Protein AF-A0A966KYY0-F1 (afdb_monomer_lite)

Secondary structure (DSSP, 8-state):
-------EEEETTSTT---EEEETTEEEETTT--EEEEEE---EEETTEEE-EEEEEETTSPP-TTS-TTEEEEE--S-SEEEEEE-TTS-EEEEETTS-EEEEEE-GGGEEEEB-TTT--B--SS-SPEEEE-TTS-EEEE-SS-EEEEEEETTTTEEEEEEEE-SSS---EEEEETTEEEEEE-TTT--EEEEEEBTSSPPPP-TT-BPPPBTSEEEEE-TTS-EEEEEEEEETTEEEEEEEEEE-STT-SS-EEEEEEE-TTS-EEEEE-HHHHHHHHTTSS-TT-GGGSEEEEE-TTSSEEEEEPPPSSTTPPPPEEEEEEETTEEEEEESSS---

Structure (mmCIF, N/CA/C/O backbone):
data_AF-A0A966KYY0-F1
#
_entry.id   AF-A0A966KYY0-F1
#
loop_
_atom_site.group_PDB
_atom_site.id
_atom_site.type_symbol
_atom_site.label_atom_id
_atom_site.label_alt_id
_atom_site.label_comp_id
_atom_site.label_asym_id
_atom_site.label_entity_id
_atom_site.label_seq_id
_atom_site.pdbx_PDB_ins_code
_atom_site.Cartn_x
_atom_site.Cartn_y
_atom_site.Cartn_z
_atom_site.occupancy
_atom_site.B_iso_or_equiv
_atom_site.auth_seq_id
_atom_site.auth_comp_id
_atom_site.auth_asym_id
_atom_site.auth_atom_id
_atom_site.pdbx_PDB_model_num
ATOM 1 N N . GLN A 1 1 ? -9.514 21.340 35.900 1.00 40.66 1 GLN A N 1
ATOM 2 C CA . GLN A 1 1 ? -8.944 22.259 34.894 1.00 40.66 1 GLN A CA 1
ATOM 3 C C . GLN A 1 1 ? -9.961 22.305 33.766 1.00 40.66 1 GLN A C 1
ATOM 5 O O . GLN A 1 1 ? -10.272 21.248 33.236 1.00 40.66 1 GLN A O 1
ATOM 10 N N . ALA A 1 2 ? -10.621 23.443 33.544 1.00 34.84 2 ALA A N 1
ATOM 11 C CA . ALA A 1 2 ? -11.715 23.528 32.574 1.00 34.84 2 ALA A CA 1
ATOM 12 C C . ALA A 1 2 ? -11.141 23.484 31.150 1.00 34.84 2 ALA A C 1
ATOM 14 O O . ALA A 1 2 ? -10.251 24.270 30.830 1.00 34.84 2 ALA A O 1
ATOM 15 N N . SER A 1 3 ? -11.609 22.532 30.343 1.00 34.28 3 SER A N 1
ATOM 16 C CA . SER A 1 3 ? -11.206 22.358 28.949 1.00 34.28 3 SER A CA 1
ATOM 17 C C . SER A 1 3 ? -11.792 23.467 28.077 1.00 34.28 3 SER A C 1
ATOM 19 O O . SER A 1 3 ? -12.989 23.743 28.138 1.00 34.28 3 SER A O 1
ATOM 21 N N . VAL A 1 4 ? -10.945 24.065 27.249 1.00 47.47 4 VAL A N 1
ATOM 22 C CA . VAL A 1 4 ? -11.272 25.048 26.209 1.00 47.47 4 VAL A CA 1
ATOM 23 C C . VAL A 1 4 ? -10.726 24.456 24.914 1.00 47.47 4 VAL A C 1
ATOM 25 O O . VAL A 1 4 ? -9.654 23.854 24.964 1.00 47.47 4 VAL A O 1
ATOM 28 N N . GLY A 1 5 ? -11.384 24.599 23.768 1.00 44.16 5 GLY A N 1
ATOM 29 C CA . GLY A 1 5 ? -10.754 24.155 22.522 1.00 44.16 5 GLY A CA 1
ATOM 30 C C . GLY A 1 5 ? -11.114 24.959 21.286 1.00 44.16 5 GLY A C 1
ATOM 31 O O . GLY A 1 5 ? -11.654 26.052 21.452 1.00 44.16 5 GLY A O 1
ATOM 32 N N . GLY A 1 6 ? -10.712 24.475 20.098 1.00 54.69 6 GLY A N 1
ATOM 33 C CA . GLY A 1 6 ? -10.938 25.155 18.821 1.00 54.69 6 GLY A CA 1
ATOM 34 C C . GLY A 1 6 ? -11.473 24.304 17.654 1.00 54.69 6 GLY A C 1
ATOM 35 O O . GLY A 1 6 ? -11.206 23.114 17.508 1.00 54.69 6 GLY A O 1
ATOM 36 N N . SER A 1 7 ? -12.156 24.996 16.744 1.00 57.09 7 SER A N 1
ATOM 37 C CA . SER A 1 7 ? -12.492 24.551 15.392 1.00 57.09 7 SER A CA 1
ATOM 38 C C . SER A 1 7 ? -11.666 25.314 14.353 1.00 57.09 7 SER A C 1
ATOM 40 O O . SER A 1 7 ? -11.164 26.414 14.611 1.00 57.09 7 SER A O 1
ATOM 42 N N . PHE A 1 8 ? -11.506 24.739 13.161 1.00 65.62 8 PHE A N 1
ATOM 43 C CA . PHE A 1 8 ? -10.924 25.452 12.025 1.00 65.62 8 PHE A CA 1
ATOM 44 C C . PHE A 1 8 ? -11.632 25.088 10.717 1.00 65.62 8 PHE A C 1
ATOM 46 O O . PHE A 1 8 ? -12.221 24.016 10.571 1.00 65.62 8 PHE A O 1
ATOM 53 N N . SER A 1 9 ? -11.603 26.024 9.768 1.00 59.03 9 SER A N 1
ATOM 54 C CA . SER A 1 9 ? -12.198 25.872 8.438 1.00 59.03 9 SER A CA 1
ATOM 55 C C . SER A 1 9 ? -11.104 25.831 7.381 1.00 59.03 9 SER A C 1
ATOM 57 O O . SER A 1 9 ? -10.162 26.623 7.440 1.00 59.03 9 SER A O 1
ATOM 59 N N . VAL A 1 10 ? -11.249 24.936 6.405 1.00 56.41 10 VAL A N 1
ATOM 60 C CA . VAL A 1 10 ? -10.328 24.823 5.268 1.00 56.41 10 VAL A CA 1
ATOM 61 C C . VAL A 1 10 ? -11.063 25.121 3.970 1.00 56.41 10 VAL A C 1
ATOM 63 O O . VAL A 1 10 ? -12.065 24.477 3.660 1.00 56.41 10 VAL A O 1
ATOM 66 N N . ASP A 1 11 ? -10.539 26.091 3.217 1.00 55.84 11 ASP A N 1
ATOM 67 C CA . ASP A 1 11 ? -11.001 26.443 1.873 1.00 55.84 11 ASP A CA 1
ATOM 68 C C . ASP A 1 11 ? -10.445 25.465 0.834 1.00 55.84 11 ASP A C 1
ATOM 70 O O . ASP A 1 11 ? -9.232 25.328 0.658 1.00 55.84 11 ASP A O 1
ATOM 74 N N . LEU A 1 12 ? -11.352 24.775 0.142 1.00 56.09 12 LEU A N 1
ATOM 75 C CA . LEU A 1 12 ? -11.036 23.750 -0.849 1.00 56.09 12 LEU A CA 1
ATOM 76 C C . LEU A 1 12 ? -10.774 24.326 -2.249 1.00 56.09 12 LEU A C 1
ATOM 78 O O . LEU A 1 12 ? -10.515 23.562 -3.180 1.00 56.09 12 LEU A O 1
ATOM 82 N N . GLN A 1 13 ? -10.844 25.650 -2.426 1.00 48.22 13 GLN A N 1
ATOM 83 C CA . GLN A 1 13 ? -10.617 26.304 -3.717 1.00 48.22 13 GLN A CA 1
ATOM 84 C C . GLN A 1 13 ? -9.139 26.481 -4.080 1.00 48.22 13 GLN A C 1
ATOM 86 O O . GLN A 1 13 ? -8.863 26.868 -5.214 1.00 48.22 13 GLN A O 1
ATOM 91 N N . MET A 1 14 ? -8.185 26.195 -3.182 1.00 44.72 14 MET A N 1
ATOM 92 C CA . MET A 1 14 ? -6.755 26.271 -3.509 1.00 44.72 14 MET A CA 1
ATOM 93 C C . MET A 1 14 ? -6.349 25.119 -4.444 1.00 44.72 14 MET A C 1
ATOM 95 O O . MET A 1 14 ? -6.241 23.972 -3.999 1.00 44.72 14 MET A O 1
ATOM 99 N N . PRO A 1 15 ? -6.083 25.384 -5.737 1.00 41.56 15 PRO A N 1
ATOM 100 C CA . PRO A 1 15 ? -5.705 24.335 -6.669 1.00 41.56 15 PRO A CA 1
ATOM 101 C C . PRO A 1 15 ? -4.309 23.826 -6.301 1.00 41.56 15 PRO A C 1
ATOM 103 O O . PRO A 1 15 ? -3.357 24.601 -6.240 1.00 41.56 15 PRO A O 1
ATOM 106 N N . GLY A 1 16 ? -4.178 22.519 -6.071 1.00 44.06 16 GLY A N 1
ATOM 107 C CA . GLY A 1 16 ? -2.879 21.855 -5.918 1.00 44.06 16 GLY A CA 1
ATOM 108 C C . GLY A 1 16 ? -2.373 21.644 -4.488 1.00 44.06 16 GLY A C 1
ATOM 109 O O . GLY A 1 16 ? -1.280 21.105 -4.338 1.00 44.06 16 GLY A O 1
ATOM 110 N N . VAL A 1 17 ? -3.140 21.993 -3.445 1.00 53.88 17 VAL A N 1
ATOM 111 C CA . VAL A 1 17 ? -2.800 21.644 -2.051 1.00 53.88 17 VAL A CA 1
ATOM 112 C C . VAL A 1 17 ? -3.939 20.844 -1.426 1.00 53.88 17 VAL A C 1
ATOM 114 O O . VAL A 1 17 ? -4.948 21.392 -0.993 1.00 53.88 17 VAL A O 1
ATOM 117 N N . GLN A 1 18 ? -3.777 19.524 -1.369 1.00 63.81 18 GLN A N 1
ATOM 118 C CA . GLN A 1 18 ? -4.662 18.654 -0.601 1.00 63.81 18 GLN A CA 1
ATOM 119 C C . GLN A 1 18 ? -4.192 18.667 0.856 1.00 63.81 18 GLN A C 1
ATOM 121 O O . GLN A 1 18 ? -3.192 18.039 1.197 1.00 63.81 18 GLN A O 1
ATOM 126 N N . GLN A 1 19 ? -4.888 19.406 1.721 1.00 74.81 19 GLN A N 1
ATOM 127 C CA . GLN A 1 19 ? -4.637 19.308 3.158 1.00 74.81 19 GLN A CA 1
ATOM 128 C C . GLN A 1 19 ? -5.160 17.970 3.685 1.00 74.81 19 GLN A C 1
ATOM 130 O O . GLN A 1 19 ? -6.263 17.532 3.336 1.00 74.81 19 GLN A O 1
ATOM 135 N N . MET A 1 20 ? -4.343 17.328 4.515 1.00 82.00 20 MET A N 1
ATOM 136 C CA . MET A 1 20 ? -4.683 16.094 5.206 1.00 82.00 20 MET A CA 1
ATOM 137 C C . MET A 1 20 ? -4.791 16.370 6.695 1.00 82.00 20 MET A C 1
ATOM 139 O O . MET A 1 20 ? -3.960 17.078 7.263 1.00 82.00 20 MET A O 1
ATOM 143 N N . ASP A 1 21 ? -5.797 15.773 7.309 1.00 83.50 21 ASP A N 1
ATOM 144 C CA . ASP A 1 21 ? -5.919 15.684 8.753 1.00 83.50 21 ASP A CA 1
ATOM 145 C C . ASP A 1 21 ? -5.678 14.235 9.191 1.00 83.50 21 ASP A C 1
ATOM 147 O O . ASP A 1 21 ? -6.110 13.317 8.500 1.00 83.50 21 ASP A O 1
ATOM 151 N N . SER A 1 22 ? -4.962 14.014 10.292 1.00 86.56 22 SER A N 1
ATOM 152 C CA . SER A 1 22 ? -4.522 12.678 10.715 1.00 86.56 22 SER A CA 1
ATOM 153 C C . SER A 1 22 ? -4.875 12.418 12.167 1.00 86.56 22 SER A C 1
ATOM 155 O O . SER A 1 22 ? -4.535 13.211 13.047 1.00 86.56 22 SER A O 1
ATOM 157 N N . ILE A 1 23 ? -5.548 11.298 12.420 1.00 85.88 23 ILE A N 1
ATOM 158 C CA . ILE A 1 23 ? -6.004 10.925 13.755 1.00 85.88 23 ILE A CA 1
ATOM 159 C C . ILE A 1 23 ? -6.147 9.403 13.871 1.00 85.88 23 ILE A C 1
ATOM 161 O O . ILE A 1 23 ? -6.653 8.732 12.971 1.00 85.88 23 ILE A O 1
ATOM 165 N N . GLY A 1 24 ? -5.640 8.826 14.966 1.00 80.50 24 GLY A N 1
ATOM 166 C CA . GLY A 1 24 ? -5.739 7.385 15.229 1.00 80.50 24 GLY A CA 1
ATOM 167 C C . GLY A 1 24 ? -5.172 6.469 14.127 1.00 80.50 24 GLY A C 1
ATOM 168 O O . GLY A 1 24 ? -5.628 5.335 13.980 1.00 80.50 24 GLY A O 1
ATOM 169 N N . GLY A 1 25 ? -4.203 6.955 13.340 1.00 84.81 25 GLY A N 1
ATOM 170 C CA . GLY A 1 25 ? -3.591 6.224 12.221 1.00 84.81 25 GLY A CA 1
ATOM 171 C C . GLY A 1 25 ? -4.369 6.288 10.901 1.00 84.81 25 GLY A C 1
ATOM 172 O O . GLY A 1 25 ? -3.960 5.648 9.938 1.00 84.81 25 GLY A O 1
ATOM 173 N N . VAL A 1 26 ? -5.462 7.052 10.837 1.00 92.75 26 VAL A N 1
ATOM 174 C CA . VAL A 1 26 ? -6.232 7.312 9.613 1.00 92.75 26 VAL A CA 1
ATOM 175 C C . VAL A 1 26 ? -6.016 8.760 9.195 1.00 92.75 26 VAL A C 1
ATOM 177 O O . VAL A 1 26 ? -6.054 9.666 10.026 1.00 92.75 26 VAL A O 1
ATOM 180 N N . ASN A 1 27 ? -5.800 8.978 7.902 1.00 90.94 27 ASN A N 1
ATOM 181 C CA . ASN A 1 27 ? -5.749 10.306 7.309 1.00 90.94 27 ASN A CA 1
ATOM 182 C C . ASN A 1 27 ? -7.064 10.604 6.588 1.00 90.94 27 ASN A C 1
ATOM 184 O O . ASN A 1 27 ? -7.656 9.722 5.969 1.00 90.94 27 ASN A O 1
ATOM 188 N N . VAL A 1 28 ? -7.503 11.855 6.627 1.00 89.62 28 VAL A N 1
ATOM 189 C CA . VAL A 1 28 ? -8.668 12.356 5.899 1.00 89.62 28 VAL A CA 1
ATOM 190 C C . VAL A 1 28 ? -8.206 13.461 4.971 1.00 89.62 28 VAL A C 1
ATOM 192 O O . VAL A 1 28 ? -7.653 14.471 5.409 1.00 89.62 28 VAL A O 1
ATOM 195 N N . SER A 1 29 ? -8.456 13.296 3.676 1.00 86.88 29 SER A N 1
ATOM 196 C CA . SER A 1 29 ? -8.302 14.396 2.732 1.00 86.88 29 SER A CA 1
ATOM 197 C C . SER A 1 29 ? -9.434 15.393 2.947 1.00 86.88 29 SER A C 1
ATOM 199 O O . SER A 1 29 ? -10.593 15.086 2.676 1.00 86.88 29 SER A O 1
ATOM 201 N N . LEU A 1 30 ? -9.106 16.615 3.364 1.00 83.25 30 LEU A N 1
ATOM 202 C CA . LEU A 1 30 ? -10.124 17.622 3.668 1.00 83.25 30 LEU A CA 1
ATOM 203 C C . LEU A 1 30 ? -10.883 18.093 2.421 1.00 83.25 30 LEU A C 1
ATOM 205 O O . LEU A 1 30 ? -12.029 18.509 2.538 1.00 83.25 30 LEU A O 1
ATOM 209 N N . SER A 1 31 ? -10.293 17.978 1.227 1.00 78.44 31 SER A N 1
ATOM 210 C CA . SER A 1 31 ? -10.942 18.356 -0.036 1.00 78.44 31 SER A CA 1
ATOM 211 C C . SER A 1 31 ? -11.913 17.317 -0.585 1.00 78.44 31 SER A C 1
ATOM 213 O O . SER A 1 31 ? -12.968 17.670 -1.114 1.00 78.44 31 SER A O 1
ATOM 215 N N . SER A 1 32 ? -11.574 16.035 -0.470 1.00 81.69 32 SER A N 1
ATOM 216 C CA . SER A 1 32 ? -12.406 14.940 -0.985 1.00 81.69 32 SER A CA 1
ATOM 217 C C . SER A 1 32 ? -13.319 14.335 0.084 1.00 81.69 32 SER A C 1
ATOM 219 O O . SER A 1 32 ? -14.360 13.768 -0.245 1.00 81.69 32 SER A O 1
ATOM 221 N N . GLY A 1 33 ? -12.954 14.472 1.361 1.00 87.12 33 GLY A N 1
ATOM 222 C CA . GLY A 1 33 ? -13.548 13.741 2.475 1.00 87.12 33 GLY A CA 1
ATOM 223 C C . GLY A 1 33 ? -13.180 12.256 2.482 1.00 87.12 33 GLY A C 1
ATOM 224 O O . GLY A 1 33 ? -13.849 11.478 3.153 1.00 87.12 33 GLY A O 1
ATOM 225 N N . GLU A 1 34 ? -12.176 11.837 1.712 1.00 88.44 34 GLU A N 1
ATOM 226 C CA . GLU A 1 34 ? -11.777 10.437 1.604 1.00 88.44 34 GLU A CA 1
ATOM 227 C C . GLU A 1 34 ? -10.814 10.032 2.729 1.00 88.44 34 GLU A C 1
ATOM 229 O O . GLU A 1 34 ? -9.892 10.779 3.067 1.00 88.44 34 GLU A O 1
ATOM 234 N N . ALA A 1 35 ? -11.030 8.839 3.292 1.00 92.56 35 ALA A N 1
ATOM 235 C CA . ALA A 1 35 ? -10.125 8.224 4.256 1.00 92.56 35 ALA A CA 1
ATOM 236 C C . ALA A 1 35 ? -8.965 7.520 3.543 1.00 92.56 35 ALA A C 1
ATOM 238 O O . ALA A 1 35 ? -9.173 6.784 2.575 1.00 92.56 35 ALA A O 1
ATOM 239 N N . SER A 1 36 ? -7.759 7.671 4.078 1.00 92.75 36 SER A N 1
ATOM 240 C CA . SER A 1 36 ? -6.594 6.896 3.679 1.00 92.75 36 SER A CA 1
ATOM 241 C C . SER A 1 36 ? -5.830 6.366 4.888 1.00 92.75 36 SER A C 1
ATOM 243 O O . SER A 1 36 ? -5.874 6.914 5.990 1.00 92.75 36 SER A O 1
ATOM 245 N N . PHE A 1 37 ? -5.129 5.260 4.686 1.00 95.12 37 PHE A N 1
ATOM 246 C CA . PHE A 1 37 ? -4.291 4.621 5.693 1.00 95.12 37 PHE A CA 1
ATOM 247 C C . PHE A 1 37 ? -2.966 4.244 5.043 1.00 95.12 37 PHE A C 1
ATOM 249 O O . PHE A 1 37 ? -2.946 3.802 3.899 1.00 95.12 37 PHE A O 1
ATOM 256 N N . ALA A 1 38 ? -1.861 4.414 5.757 1.00 94.00 38 ALA A N 1
ATOM 257 C CA . ALA A 1 38 ? -0.547 4.025 5.274 1.00 94.00 38 ALA A CA 1
ATOM 258 C C . ALA A 1 38 ? 0.195 3.266 6.367 1.00 94.00 38 ALA A C 1
ATOM 260 O O . ALA A 1 38 ? 0.142 3.624 7.544 1.00 94.00 38 ALA A O 1
ATOM 261 N N . TRP A 1 39 ? 0.901 2.223 5.958 1.00 95.94 39 TRP A N 1
ATOM 262 C CA . TRP A 1 39 ? 1.756 1.432 6.825 1.00 95.94 39 TRP A CA 1
ATOM 263 C C . TRP A 1 39 ? 3.045 1.106 6.094 1.00 95.94 39 TRP A C 1
ATOM 265 O O . TRP A 1 39 ? 3.026 0.846 4.892 1.00 95.94 39 TRP A O 1
ATOM 275 N N . SER A 1 40 ? 4.139 1.065 6.843 1.00 95.50 40 SER A N 1
ATOM 276 C CA . SER A 1 40 ? 5.451 0.677 6.343 1.00 95.50 40 SER A CA 1
ATOM 277 C C . SER A 1 40 ? 6.033 -0.403 7.239 1.00 95.50 40 SER A C 1
ATOM 279 O O . SER A 1 40 ? 5.902 -0.337 8.462 1.00 95.50 40 SER A O 1
ATOM 281 N N . SER A 1 41 ? 6.700 -1.374 6.627 1.00 95.75 41 SER A N 1
ATOM 282 C CA . SER A 1 41 ? 7.565 -2.309 7.332 1.00 95.75 41 SER A CA 1
ATOM 283 C C . SER A 1 41 ? 8.799 -1.590 7.875 1.00 95.75 41 SER A C 1
ATOM 285 O O . SER A 1 41 ? 9.133 -0.469 7.467 1.00 95.75 41 SER A O 1
ATOM 287 N N . HIS A 1 42 ? 9.565 -2.279 8.715 1.00 94.69 42 HIS A N 1
ATOM 288 C CA . HIS A 1 42 ? 10.967 -1.945 8.908 1.00 94.69 42 HIS A CA 1
ATOM 289 C C . HIS A 1 42 ? 11.735 -1.965 7.574 1.00 94.69 42 HIS A C 1
ATOM 291 O O . HIS A 1 42 ? 11.264 -2.442 6.534 1.00 94.69 42 HIS A O 1
ATOM 297 N N . SER A 1 43 ? 12.937 -1.395 7.602 1.00 93.44 43 SER A N 1
ATOM 298 C CA . SER A 1 43 ? 13.766 -1.239 6.414 1.00 93.44 43 SER A CA 1
ATOM 299 C C . SER A 1 43 ? 15.199 -1.673 6.680 1.00 93.44 43 SER A C 1
ATOM 301 O O . SER A 1 43 ? 15.676 -1.631 7.814 1.00 93.44 43 SER A O 1
ATOM 303 N N . MET A 1 44 ? 15.874 -2.090 5.617 1.00 91.56 44 MET A N 1
ATOM 304 C CA . MET A 1 44 ? 17.215 -2.648 5.644 1.00 91.56 44 MET A CA 1
ATOM 305 C C . MET A 1 44 ? 18.175 -1.757 4.866 1.00 91.56 44 MET A C 1
ATOM 307 O O . MET A 1 44 ? 17.865 -1.307 3.767 1.00 91.56 44 MET A O 1
ATOM 311 N N . GLY A 1 45 ? 19.380 -1.547 5.390 1.00 91.19 45 GLY A N 1
ATOM 312 C CA . GLY A 1 45 ? 20.412 -0.818 4.654 1.00 91.19 45 GLY A CA 1
ATOM 313 C C . GLY A 1 45 ? 20.905 -1.601 3.431 1.00 91.19 45 GLY A C 1
ATOM 314 O O . GLY A 1 45 ? 21.361 -2.737 3.569 1.00 91.19 45 GLY A O 1
ATOM 315 N N . ALA A 1 46 ? 20.865 -0.973 2.259 1.00 89.88 46 ALA A N 1
ATOM 316 C CA . ALA A 1 46 ? 21.522 -1.401 1.026 1.00 89.88 46 ALA A CA 1
ATOM 317 C C . ALA A 1 46 ? 22.474 -0.306 0.526 1.00 89.88 46 ALA A C 1
ATOM 319 O O . ALA A 1 46 ? 22.410 0.842 0.971 1.00 89.88 46 ALA A O 1
ATOM 320 N N . VAL A 1 47 ? 23.351 -0.637 -0.428 1.00 89.50 47 VAL A N 1
ATOM 321 C CA . VAL A 1 47 ? 24.285 0.358 -0.986 1.00 89.50 47 VAL A CA 1
ATOM 322 C C . VAL A 1 47 ? 23.566 1.556 -1.632 1.00 89.50 47 VAL A C 1
ATOM 324 O O . VAL A 1 47 ? 23.983 2.683 -1.369 1.00 89.50 47 VAL A O 1
ATOM 327 N N . PRO A 1 48 ? 22.479 1.380 -2.413 1.00 84.94 48 PRO A N 1
ATOM 328 C CA . PRO A 1 48 ? 21.754 2.513 -2.998 1.00 84.94 48 PRO A CA 1
ATOM 329 C C . PRO A 1 48 ? 20.843 3.274 -2.018 1.00 84.94 48 PRO A C 1
ATOM 331 O O . PRO A 1 48 ? 20.273 4.291 -2.403 1.00 84.94 48 PRO A O 1
ATOM 334 N N . GLY A 1 49 ? 20.643 2.781 -0.790 1.00 86.88 49 GLY A N 1
ATOM 335 C CA . GLY A 1 49 ? 19.706 3.366 0.174 1.00 86.88 49 GLY A CA 1
ATOM 336 C C . GLY A 1 49 ? 19.007 2.329 1.052 1.00 86.88 49 GLY A C 1
ATOM 337 O O . GLY A 1 49 ? 19.453 1.192 1.167 1.00 86.88 49 GLY A O 1
ATOM 338 N N . SER A 1 50 ? 17.902 2.718 1.690 1.00 89.75 50 SER A N 1
ATOM 339 C CA . SER A 1 50 ? 17.120 1.798 2.522 1.00 89.75 50 SER A CA 1
ATOM 340 C C . SER A 1 50 ? 16.120 0.990 1.693 1.00 89.75 50 SER A C 1
ATOM 342 O O . SER A 1 50 ? 15.468 1.526 0.797 1.00 89.75 50 SER A O 1
ATOM 344 N N . VAL A 1 51 ? 15.977 -0.296 2.007 1.00 92.88 51 VAL A N 1
ATOM 345 C CA . VAL A 1 51 ? 15.065 -1.232 1.347 1.00 92.88 51 VAL A CA 1
ATOM 346 C C . VAL A 1 51 ? 14.015 -1.698 2.343 1.00 92.88 51 VAL A C 1
ATOM 348 O O . VAL A 1 51 ? 14.313 -2.395 3.307 1.00 92.88 51 VAL A O 1
ATOM 351 N N . GLY A 1 52 ? 12.773 -1.321 2.086 1.00 93.56 52 GLY A N 1
ATOM 352 C CA . GLY A 1 52 ? 11.589 -1.774 2.802 1.00 93.56 52 GLY A CA 1
ATOM 353 C C . GLY A 1 52 ? 10.386 -1.717 1.873 1.00 93.56 52 GLY A C 1
ATOM 354 O O . GLY A 1 52 ? 10.527 -1.473 0.667 1.00 93.56 52 GLY A O 1
ATOM 355 N N . PHE A 1 53 ? 9.202 -1.932 2.426 1.00 95.38 53 PHE A N 1
ATOM 356 C CA . PHE A 1 53 ? 7.965 -1.725 1.693 1.00 95.38 53 PHE A CA 1
ATOM 357 C C . PHE A 1 53 ? 6.894 -1.135 2.602 1.00 95.38 53 PHE A C 1
ATOM 359 O O . PHE A 1 53 ? 6.973 -1.197 3.824 1.00 95.38 53 PHE A O 1
ATOM 366 N N . GLY A 1 54 ? 5.875 -0.573 1.987 1.00 95.31 54 GLY A N 1
ATOM 367 C CA . GLY A 1 54 ? 4.664 -0.146 2.641 1.00 95.31 54 GLY A CA 1
ATOM 368 C C . GLY A 1 54 ? 3.461 -0.477 1.786 1.00 95.31 54 GLY A C 1
ATOM 369 O O . GLY A 1 54 ? 3.579 -0.842 0.615 1.00 95.31 54 GLY A O 1
ATOM 370 N N . VAL A 1 55 ? 2.294 -0.359 2.392 1.00 95.88 55 VAL A N 1
ATOM 371 C CA . VAL A 1 55 ? 1.018 -0.439 1.697 1.00 95.88 55 VAL A CA 1
ATOM 372 C C . VAL A 1 55 ? 0.177 0.763 2.085 1.00 95.88 55 VAL A C 1
ATOM 374 O O . VAL A 1 55 ? 0.182 1.197 3.241 1.00 95.88 55 VAL A O 1
ATOM 377 N N . GLN A 1 56 ? -0.541 1.300 1.109 1.00 93.69 56 GLN A N 1
ATOM 378 C CA . GLN A 1 56 ? -1.435 2.426 1.311 1.00 93.69 56 GLN A CA 1
ATOM 379 C C . GLN A 1 56 ? -2.842 2.038 0.882 1.00 93.69 56 GLN A C 1
ATOM 381 O O . GLN A 1 56 ? -3.044 1.522 -0.213 1.00 93.69 56 GLN A O 1
ATOM 386 N N . PHE A 1 57 ? -3.812 2.306 1.744 1.00 94.19 57 PHE A N 1
ATOM 387 C CA . PHE A 1 57 ? -5.224 2.196 1.434 1.00 94.19 57 PHE A CA 1
ATOM 388 C C . PHE A 1 57 ? -5.806 3.571 1.130 1.00 94.19 57 PHE A C 1
ATOM 390 O O . PHE A 1 57 ? -5.603 4.518 1.892 1.00 94.19 57 PHE A O 1
ATOM 397 N N . GLN A 1 58 ? -6.571 3.647 0.052 1.00 90.62 58 GLN A N 1
ATOM 398 C CA . GLN A 1 58 ? -7.482 4.730 -0.286 1.00 90.62 58 GLN A CA 1
ATOM 399 C C . GLN A 1 58 ? -8.527 4.134 -1.234 1.00 90.62 58 GLN A C 1
ATOM 401 O O . GLN A 1 58 ? -8.165 3.422 -2.165 1.00 90.62 58 GLN A O 1
ATOM 406 N N . ALA A 1 59 ? -9.817 4.375 -1.005 1.00 87.00 59 ALA A N 1
ATOM 407 C CA . ALA A 1 59 ? -10.874 3.704 -1.771 1.00 87.00 59 ALA A CA 1
ATOM 408 C C . ALA A 1 59 ? -10.821 4.021 -3.280 1.00 87.00 59 ALA A C 1
ATOM 410 O O . ALA A 1 59 ? -11.252 3.212 -4.095 1.00 87.00 59 ALA A O 1
ATOM 411 N N . SER A 1 60 ? -10.274 5.180 -3.647 1.00 83.69 60 SER A N 1
ATOM 412 C CA . SER A 1 60 ? -10.050 5.624 -5.023 1.00 83.69 60 SER A CA 1
ATOM 413 C C . SER A 1 60 ? -8.752 5.115 -5.653 1.00 83.69 60 SER A C 1
ATOM 415 O O . SER A 1 60 ? -8.518 5.386 -6.834 1.00 83.69 60 SER A O 1
ATOM 417 N N . ASN A 1 61 ? -7.914 4.376 -4.915 1.00 83.94 61 ASN A N 1
ATOM 418 C CA . ASN A 1 61 ? -6.743 3.748 -5.515 1.00 83.94 61 ASN A CA 1
ATOM 419 C C . ASN A 1 61 ? -7.191 2.794 -6.631 1.00 83.94 61 ASN A C 1
ATOM 421 O O . ASN A 1 61 ? -8.101 1.988 -6.417 1.00 83.94 61 ASN A O 1
ATOM 425 N N . PRO A 1 62 ? -6.552 2.855 -7.811 1.00 79.19 62 PRO A N 1
ATOM 426 C CA . PRO A 1 62 ? -6.834 1.905 -8.872 1.00 79.19 62 PRO A CA 1
ATOM 427 C C . PRO A 1 62 ? -6.432 0.497 -8.436 1.00 79.19 62 PRO A C 1
ATOM 429 O O . PRO A 1 62 ? -5.487 0.319 -7.667 1.00 79.19 62 PRO A O 1
ATOM 432 N N . ASP A 1 63 ? -7.119 -0.499 -8.982 1.00 84.00 63 ASP A N 1
ATOM 433 C CA . ASP A 1 63 ? -6.796 -1.895 -8.716 1.00 84.00 63 ASP A CA 1
ATOM 434 C C . ASP A 1 63 ? -5.380 -2.229 -9.219 1.00 84.00 63 ASP A C 1
ATOM 436 O O . ASP A 1 63 ? -5.017 -1.951 -10.367 1.00 84.00 63 ASP A O 1
ATOM 440 N N . GLU A 1 64 ? -4.579 -2.860 -8.359 1.00 83.94 64 GLU A N 1
ATOM 441 C CA . GLU A 1 64 ? -3.208 -3.276 -8.658 1.00 83.94 64 GLU A CA 1
ATOM 442 C C . GLU A 1 64 ? -3.052 -4.794 -8.484 1.00 83.94 64 GLU A C 1
ATOM 444 O O . GLU A 1 64 ? -3.461 -5.357 -7.462 1.00 83.94 64 GLU A O 1
ATOM 449 N N . PRO A 1 65 ? -2.415 -5.503 -9.438 1.00 89.31 65 PRO A N 1
ATOM 450 C CA . PRO A 1 65 ? -2.091 -6.908 -9.251 1.00 89.31 65 PRO A CA 1
ATOM 451 C C . PRO A 1 65 ? -1.246 -7.109 -7.997 1.00 89.31 65 PRO A C 1
ATOM 453 O O . PRO A 1 65 ? -0.168 -6.537 -7.850 1.00 89.31 65 PRO A O 1
ATOM 456 N N . GLY A 1 66 ? -1.703 -7.991 -7.110 1.00 93.31 66 GLY A N 1
ATOM 457 C CA . GLY A 1 66 ? -0.975 -8.278 -5.879 1.00 93.31 66 GLY A CA 1
ATOM 458 C C . GLY A 1 66 ? -1.616 -7.740 -4.613 1.00 93.31 66 GLY A C 1
ATOM 459 O O . GLY A 1 66 ? -1.186 -8.157 -3.541 1.00 93.31 66 GLY A O 1
ATOM 460 N N . LEU A 1 67 ? -2.621 -6.872 -4.703 1.00 95.62 67 LEU A N 1
ATOM 461 C CA . LEU A 1 67 ? -3.318 -6.319 -3.545 1.00 95.62 67 LEU A CA 1
ATOM 462 C C . LEU A 1 67 ? -4.835 -6.243 -3.794 1.00 95.62 67 LEU A C 1
ATOM 464 O O . LEU A 1 67 ? -5.268 -6.258 -4.947 1.00 95.62 67 LEU A O 1
ATOM 468 N N . PRO A 1 68 ? -5.661 -6.207 -2.733 1.00 95.94 68 PRO A N 1
ATOM 469 C CA . PRO A 1 68 ? -7.090 -5.945 -2.875 1.00 95.94 68 PRO A CA 1
ATOM 470 C C . PRO A 1 68 ? -7.380 -4.558 -3.458 1.00 95.94 68 PRO A C 1
ATOM 472 O O . PRO A 1 68 ? -6.537 -3.665 -3.406 1.00 95.94 68 PRO A O 1
ATOM 475 N N . SER A 1 69 ? -8.609 -4.359 -3.938 1.00 92.19 69 SER A N 1
ATOM 476 C CA . SER A 1 69 ? -9.080 -3.041 -4.374 1.00 92.19 69 SER A CA 1
ATOM 477 C C . SER A 1 69 ? -8.911 -1.995 -3.264 1.00 92.19 69 SER A C 1
ATOM 479 O O . SER A 1 69 ? -9.081 -2.291 -2.075 1.00 92.19 69 SER A O 1
ATOM 481 N N . GLY A 1 70 ? -8.518 -0.783 -3.652 1.00 90.88 70 GLY A N 1
ATOM 482 C CA . GLY A 1 70 ? -8.199 0.316 -2.744 1.00 90.88 70 GLY A CA 1
ATOM 483 C C . GLY A 1 70 ? -6.796 0.261 -2.123 1.00 90.88 70 GLY A C 1
ATOM 484 O O . GLY A 1 70 ? -6.367 1.235 -1.505 1.00 90.88 70 GLY A O 1
ATOM 485 N N . TRP A 1 71 ? -6.039 -0.827 -2.286 1.00 94.81 71 TRP A N 1
ATOM 486 C CA . TRP A 1 71 ? -4.673 -0.941 -1.768 1.00 94.81 71 TRP A CA 1
ATOM 487 C C . TRP A 1 71 ? -3.617 -0.772 -2.861 1.00 94.81 71 TRP A C 1
ATOM 489 O O . TRP A 1 71 ? -3.727 -1.353 -3.936 1.00 94.81 71 TRP A O 1
ATOM 499 N N . SER A 1 72 ? -2.549 -0.040 -2.548 1.00 90.69 72 SER A N 1
ATOM 500 C CA . SER A 1 72 ? -1.370 0.112 -3.405 1.00 90.69 72 SER A CA 1
ATOM 501 C C . SER A 1 72 ? -0.085 -0.276 -2.675 1.00 90.69 72 SER A C 1
ATOM 503 O O . SER A 1 72 ? 0.035 -0.124 -1.453 1.00 90.69 72 SER A O 1
ATOM 505 N N . LEU A 1 73 ? 0.879 -0.818 -3.426 1.00 91.75 73 LEU A N 1
ATOM 506 C CA . LEU A 1 73 ? 2.180 -1.238 -2.898 1.00 91.75 73 LEU A CA 1
ATOM 507 C C . LEU A 1 73 ? 3.209 -0.117 -3.062 1.00 91.75 73 LEU A C 1
ATOM 509 O O . LEU A 1 73 ? 3.482 0.330 -4.176 1.00 91.75 73 LEU A O 1
ATOM 513 N N . GLN A 1 74 ? 3.868 0.253 -1.967 1.00 89.50 74 GLN A N 1
ATOM 514 C CA . GLN A 1 74 ? 4.988 1.189 -1.952 1.00 89.50 74 GLN A CA 1
ATOM 515 C C . GLN A 1 74 ? 6.284 0.447 -1.618 1.00 89.50 74 GLN A C 1
ATOM 517 O O . GLN A 1 74 ? 6.678 0.349 -0.462 1.00 89.50 74 GLN A O 1
ATOM 522 N N . ALA A 1 75 ? 6.956 -0.119 -2.616 1.00 89.19 75 ALA A N 1
ATOM 523 C CA . ALA A 1 75 ? 8.240 -0.787 -2.407 1.00 89.19 75 ALA A CA 1
ATOM 524 C C . ALA A 1 75 ? 9.422 0.157 -2.661 1.00 89.19 75 ALA A C 1
ATOM 526 O O . ALA A 1 75 ? 9.342 1.052 -3.504 1.00 89.19 75 ALA A O 1
ATOM 527 N N . ALA A 1 76 ? 10.545 -0.084 -1.977 1.00 88.75 76 ALA A N 1
ATOM 528 C CA . ALA A 1 76 ? 11.782 0.643 -2.234 1.00 88.75 76 ALA A CA 1
ATOM 529 C C . ALA A 1 76 ? 12.192 0.549 -3.713 1.00 88.75 76 ALA A C 1
ATOM 531 O O . ALA A 1 76 ? 12.295 -0.538 -4.289 1.00 88.75 76 ALA A O 1
ATOM 532 N N . SER A 1 77 ? 12.436 1.708 -4.318 1.00 87.38 77 SER A N 1
ATOM 533 C CA . SER A 1 77 ? 12.792 1.856 -5.725 1.00 87.38 77 SER A CA 1
ATOM 534 C C . SER A 1 77 ? 13.835 2.953 -5.878 1.00 87.38 77 SER A C 1
ATOM 536 O O . SER A 1 77 ? 13.803 3.950 -5.160 1.00 87.38 77 SER A O 1
ATOM 538 N N . SER A 1 78 ? 14.744 2.780 -6.836 1.00 88.75 78 SER A N 1
ATOM 539 C CA . SER A 1 78 ? 15.630 3.856 -7.296 1.00 88.75 78 SER A CA 1
ATOM 540 C C . SER A 1 78 ? 15.023 4.668 -8.448 1.00 88.75 78 SER A C 1
ATOM 542 O O . SER A 1 78 ? 15.666 5.582 -8.957 1.00 88.75 78 SER A O 1
ATOM 544 N N . SER A 1 79 ? 13.804 4.330 -8.881 1.00 87.31 79 SER A N 1
ATOM 545 C CA . SER A 1 79 ? 13.038 5.122 -9.842 1.00 87.31 79 SER A CA 1
ATOM 546 C C . SER A 1 79 ? 12.092 6.074 -9.118 1.00 87.31 79 SER A C 1
ATOM 548 O O . SER A 1 79 ? 11.424 5.693 -8.159 1.00 87.31 79 SER A O 1
ATOM 550 N N . GLU A 1 80 ? 11.973 7.291 -9.640 1.00 86.25 80 GLU A N 1
ATOM 551 C CA . GLU A 1 80 ? 10.937 8.256 -9.248 1.00 86.25 80 GLU A CA 1
ATOM 552 C C . GLU A 1 80 ? 9.559 7.892 -9.830 1.00 86.25 80 GLU A C 1
ATOM 554 O O . GLU A 1 80 ? 8.552 8.528 -9.511 1.00 86.25 80 GLU A O 1
ATOM 559 N N . TYR A 1 81 ? 9.504 6.860 -10.677 1.00 87.94 81 TYR A N 1
ATOM 560 C CA . TYR A 1 81 ? 8.314 6.423 -11.389 1.00 87.94 81 TYR A CA 1
ATOM 561 C C . TYR A 1 81 ? 7.949 4.987 -11.028 1.00 87.94 81 TYR A C 1
ATOM 563 O O . TYR A 1 81 ? 8.804 4.112 -10.899 1.00 87.94 81 TYR A O 1
ATOM 571 N N . GLN A 1 82 ? 6.651 4.747 -10.875 1.00 81.25 82 GLN A N 1
ATOM 572 C CA . GLN A 1 82 ? 6.114 3.457 -10.455 1.00 81.25 82 GLN A CA 1
ATOM 573 C C . GLN A 1 82 ? 5.672 2.618 -11.656 1.00 81.25 82 GLN A C 1
ATOM 575 O O . GLN A 1 82 ? 5.973 1.426 -11.733 1.00 81.25 82 GLN A O 1
ATOM 580 N N . ARG A 1 83 ? 4.947 3.233 -12.597 1.00 87.38 83 ARG A N 1
ATOM 581 C CA . ARG A 1 83 ? 4.378 2.548 -13.762 1.00 87.38 83 ARG A CA 1
ATOM 582 C C . ARG A 1 83 ? 4.082 3.502 -14.908 1.00 87.38 83 ARG A C 1
ATOM 584 O O . ARG A 1 83 ? 4.036 4.721 -14.738 1.00 87.38 83 ARG A O 1
ATOM 591 N N . ILE A 1 84 ? 3.784 2.911 -16.054 1.00 91.50 84 ILE A N 1
ATOM 592 C CA . ILE A 1 84 ? 3.238 3.594 -17.219 1.00 91.50 84 ILE A CA 1
ATOM 593 C C . ILE A 1 84 ? 1.871 2.991 -17.540 1.00 91.50 84 ILE A C 1
ATOM 595 O O . ILE A 1 84 ? 1.734 1.774 -17.590 1.00 91.50 84 ILE A O 1
ATOM 599 N N . VAL A 1 85 ? 0.865 3.827 -17.769 1.00 88.88 85 VAL A N 1
ATOM 600 C CA . VAL A 1 85 ? -0.471 3.412 -18.212 1.00 88.88 85 VAL A CA 1
ATOM 601 C C . VAL A 1 85 ? -0.616 3.763 -19.685 1.00 88.88 85 VAL A C 1
ATOM 603 O O . VAL A 1 85 ? -0.434 4.920 -20.059 1.00 88.88 85 VAL A O 1
ATOM 606 N N . VAL A 1 86 ? -0.932 2.779 -20.522 1.00 88.62 86 VAL A N 1
ATOM 607 C CA . VAL A 1 86 ? -1.166 2.979 -21.957 1.00 88.62 86 VAL A CA 1
ATOM 608 C C . VAL A 1 86 ? -2.670 2.993 -22.205 1.00 88.62 86 VAL A C 1
ATOM 610 O O . VAL A 1 86 ? -3.350 1.995 -21.975 1.00 88.62 86 VAL A O 1
ATOM 613 N N . ALA A 1 87 ? -3.194 4.124 -22.665 1.00 83.56 87 ALA A N 1
ATOM 614 C CA . ALA A 1 87 ? -4.602 4.271 -23.001 1.00 83.56 87 ALA A CA 1
ATOM 615 C C . ALA A 1 87 ? -4.915 3.711 -24.399 1.00 83.56 87 ALA A C 1
ATOM 617 O O . ALA A 1 87 ? -4.032 3.535 -25.242 1.00 83.56 87 ALA A O 1
ATOM 618 N N . GLU A 1 88 ? -6.197 3.445 -24.662 1.00 78.44 88 GLU A N 1
ATOM 619 C CA . GLU A 1 88 ? -6.664 2.908 -25.950 1.00 78.44 88 GLU A CA 1
ATOM 620 C C . GLU A 1 88 ? -6.434 3.868 -27.124 1.00 78.44 88 GLU A C 1
ATOM 622 O O . GLU A 1 88 ? -6.232 3.429 -28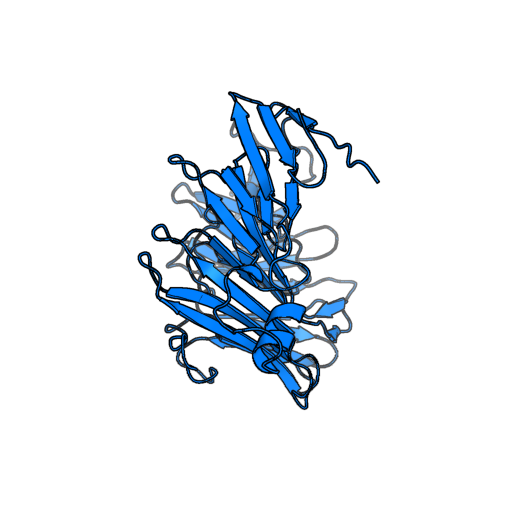.254 1.00 78.44 88 GLU A O 1
ATOM 627 N N . ASP A 1 89 ? -6.420 5.174 -26.855 1.00 75.56 89 ASP A N 1
ATOM 628 C CA . ASP A 1 89 ? -6.144 6.218 -27.844 1.00 75.56 89 ASP A CA 1
ATOM 629 C C . ASP A 1 89 ? -4.641 6.381 -28.154 1.00 75.56 89 ASP A C 1
ATOM 631 O O . ASP A 1 89 ? -4.254 7.275 -28.909 1.00 75.56 89 ASP A O 1
ATOM 635 N N . GLY A 1 90 ? -3.788 5.529 -27.572 1.00 77.44 90 GLY A N 1
ATOM 636 C CA . GLY A 1 90 ? -2.335 5.568 -27.722 1.00 77.44 90 GLY A CA 1
ATOM 637 C C . GLY A 1 90 ? -1.646 6.620 -26.851 1.00 77.44 90 GLY A C 1
ATOM 638 O O . GLY A 1 90 ? -0.417 6.737 -26.900 1.00 77.44 90 GLY A O 1
ATOM 639 N N . SER A 1 91 ? -2.393 7.380 -26.041 1.00 82.25 91 SER A N 1
ATOM 640 C CA . SER A 1 91 ? -1.795 8.243 -25.026 1.00 82.25 91 SER A CA 1
ATOM 641 C C . SER A 1 91 ? -1.192 7.418 -23.892 1.00 82.25 91 SER A C 1
ATOM 643 O O . SER A 1 91 ? -1.580 6.278 -23.622 1.00 82.25 91 SER A O 1
ATOM 645 N N . VAL A 1 92 ? -0.176 7.987 -23.252 1.00 89.56 92 VAL A N 1
ATOM 646 C CA . VAL A 1 92 ? 0.600 7.294 -22.230 1.00 89.56 92 VAL A CA 1
ATOM 647 C C . VAL A 1 92 ? 0.712 8.163 -20.986 1.00 89.56 92 VAL A C 1
ATOM 649 O O . VAL A 1 92 ? 1.193 9.290 -21.059 1.00 89.56 92 VAL A O 1
ATOM 652 N N . GLY A 1 93 ? 0.285 7.640 -19.841 1.00 89.12 93 GLY A N 1
ATOM 653 C CA . GLY A 1 93 ? 0.424 8.278 -18.535 1.00 89.12 93 GLY A CA 1
ATOM 654 C C . GLY A 1 93 ? 1.601 7.691 -17.765 1.00 89.12 93 GLY A C 1
ATOM 655 O O . GLY A 1 93 ? 1.572 6.522 -17.388 1.00 89.12 93 GLY A O 1
ATOM 656 N N . LEU A 1 94 ? 2.631 8.491 -17.505 1.00 89.50 94 LEU A N 1
ATOM 657 C CA . LEU A 1 94 ? 3.730 8.132 -16.611 1.00 89.50 94 LEU A CA 1
ATOM 658 C C . LEU A 1 94 ? 3.340 8.482 -15.174 1.00 89.50 94 LEU A C 1
ATOM 660 O O . LEU A 1 94 ? 3.110 9.654 -14.876 1.00 89.50 94 LEU A O 1
ATOM 664 N N . VAL A 1 95 ? 3.274 7.478 -14.302 1.00 85.94 95 VAL A N 1
ATOM 665 C CA . VAL A 1 95 ? 2.858 7.630 -12.903 1.00 85.94 95 VAL A CA 1
ATOM 666 C C . VAL A 1 95 ? 4.091 7.663 -12.004 1.00 85.94 95 VAL A C 1
ATOM 668 O O . VAL A 1 95 ? 4.844 6.687 -11.925 1.00 85.94 95 VAL A O 1
ATOM 671 N N . SER A 1 96 ? 4.293 8.787 -11.325 1.00 82.31 96 SER A N 1
ATOM 672 C CA . SER A 1 96 ? 5.347 8.986 -10.330 1.00 82.31 96 SER A CA 1
ATOM 673 C C . SER A 1 96 ? 5.019 8.298 -9.002 1.00 82.31 96 SER A C 1
ATOM 675 O O . SER A 1 96 ? 3.855 8.064 -8.683 1.00 82.31 96 SER A O 1
ATOM 677 N N . THR A 1 97 ? 6.034 8.026 -8.179 1.00 74.44 97 THR A N 1
ATOM 678 C CA . THR A 1 97 ? 5.870 7.421 -6.839 1.00 74.44 97 THR A CA 1
ATOM 679 C C . THR A 1 97 ? 5.051 8.276 -5.869 1.00 74.44 97 THR A C 1
ATOM 681 O O . THR A 1 97 ? 4.506 7.755 -4.903 1.00 74.44 97 THR A O 1
ATOM 684 N N . ASN A 1 98 ? 4.923 9.578 -6.132 1.00 68.19 98 ASN A N 1
ATOM 685 C CA . ASN A 1 98 ? 4.060 10.493 -5.383 1.00 68.19 98 ASN A CA 1
ATOM 686 C C . ASN A 1 98 ? 2.636 10.617 -5.965 1.00 68.19 98 ASN A C 1
ATOM 688 O O . ASN A 1 98 ? 1.904 11.529 -5.589 1.00 68.19 98 ASN A O 1
ATOM 692 N N . GLY A 1 99 ? 2.262 9.759 -6.919 1.00 66.31 99 GLY A N 1
ATOM 693 C CA . GLY A 1 99 ? 0.942 9.748 -7.551 1.00 66.31 99 GLY A CA 1
ATOM 694 C C . GLY A 1 99 ? 0.730 10.805 -8.640 1.00 66.31 99 GLY A C 1
ATOM 695 O O . GLY A 1 99 ? -0.322 10.806 -9.277 1.00 66.31 99 GLY A O 1
ATOM 696 N N . MET A 1 100 ? 1.701 11.689 -8.907 1.00 74.12 100 MET A N 1
ATOM 697 C CA . MET A 1 100 ? 1.598 12.614 -10.040 1.00 74.12 100 MET A CA 1
ATOM 698 C C . MET A 1 100 ? 1.632 11.850 -11.363 1.00 74.12 100 MET A C 1
ATOM 700 O O . MET A 1 100 ? 2.418 10.920 -11.535 1.00 74.12 100 MET A O 1
ATOM 704 N N . ILE A 1 101 ? 0.811 12.286 -12.318 1.00 81.12 101 ILE A N 1
ATOM 705 C CA . ILE A 1 101 ? 0.747 11.691 -13.653 1.00 81.12 101 ILE A CA 1
ATOM 706 C C . ILE A 1 101 ? 1.196 12.721 -14.684 1.00 81.12 101 ILE A C 1
ATOM 708 O O . ILE A 1 101 ? 0.638 13.817 -14.764 1.00 81.12 101 ILE A O 1
ATOM 712 N N . VAL A 1 102 ? 2.178 12.351 -15.505 1.00 84.94 102 VAL A N 1
ATOM 713 C CA . VAL A 1 102 ? 2.576 13.118 -16.692 1.00 84.94 102 VAL A CA 1
ATOM 714 C C . VAL A 1 102 ? 2.062 12.394 -17.928 1.00 84.94 102 VAL A C 1
ATOM 716 O O . VAL A 1 102 ? 2.395 11.234 -18.152 1.00 84.94 102 VAL A O 1
ATOM 719 N N . ASN A 1 103 ? 1.247 13.076 -18.731 1.00 86.00 103 ASN A N 1
ATOM 720 C CA . ASN A 1 103 ? 0.655 12.501 -19.935 1.00 86.00 103 ASN A CA 1
ATOM 721 C C . ASN A 1 103 ? 1.522 12.776 -21.161 1.00 86.00 103 ASN A C 1
ATOM 723 O O . ASN A 1 103 ? 2.085 13.863 -21.304 1.00 86.00 103 ASN A O 1
ATOM 727 N N . TYR A 1 104 ? 1.565 11.811 -22.070 1.00 88.56 104 TYR A N 1
ATOM 728 C CA . TYR A 1 104 ? 2.330 11.852 -23.302 1.00 88.56 104 TYR A CA 1
ATOM 729 C C . TYR A 1 104 ? 1.497 11.403 -24.498 1.00 88.56 104 TYR A C 1
ATOM 731 O O . TYR A 1 104 ? 0.557 10.615 -24.371 1.00 88.56 104 TYR A O 1
ATOM 739 N N . ARG A 1 105 ? 1.905 11.860 -25.682 1.00 86.69 105 ARG A N 1
ATOM 740 C CA . ARG A 1 105 ? 1.452 11.335 -26.973 1.00 86.69 105 ARG A CA 1
ATOM 741 C C . ARG A 1 105 ? 2.627 10.815 -27.780 1.00 86.69 105 ARG A C 1
ATOM 743 O O . ARG A 1 105 ? 3.729 11.362 -27.704 1.00 86.69 105 ARG A O 1
ATOM 750 N N . GLU A 1 106 ? 2.374 9.765 -28.549 1.00 84.31 106 GLU A N 1
ATOM 751 C CA . GLU A 1 106 ? 3.368 9.190 -29.447 1.00 84.31 106 GLU A CA 1
ATOM 752 C C . GLU A 1 106 ? 3.745 10.204 -30.537 1.00 84.31 106 GLU A C 1
ATOM 754 O O . GLU A 1 106 ? 2.888 10.784 -31.209 1.00 84.31 106 GLU A O 1
ATOM 759 N N . GLY A 1 107 ? 5.043 10.461 -30.661 1.00 77.81 107 GLY A N 1
ATOM 760 C CA . GLY A 1 107 ? 5.652 11.272 -31.705 1.00 77.81 107 GLY A CA 1
ATOM 761 C C . GLY A 1 107 ? 6.391 10.407 -32.728 1.00 77.81 107 GLY A C 1
ATOM 762 O O . GLY A 1 107 ? 6.245 9.188 -32.788 1.00 77.81 107 GLY A O 1
ATOM 763 N N . ALA A 1 108 ? 7.214 11.042 -33.562 1.00 74.00 108 ALA A N 1
ATOM 764 C CA . ALA A 1 108 ? 7.998 10.324 -34.562 1.00 74.00 108 ALA A CA 1
ATOM 765 C C . ALA A 1 108 ? 9.059 9.411 -33.913 1.00 74.00 108 ALA A C 1
ATOM 767 O O . ALA A 1 108 ? 9.711 9.789 -32.940 1.00 74.00 108 ALA A O 1
ATOM 768 N N . GLY A 1 109 ? 9.264 8.221 -34.487 1.00 69.69 109 GLY A N 1
ATOM 769 C CA . GLY A 1 109 ? 10.365 7.325 -34.110 1.00 69.69 109 GLY A CA 1
ATOM 770 C C . GLY A 1 109 ? 10.247 6.674 -32.726 1.00 69.69 109 GLY A C 1
ATOM 771 O O . GLY A 1 109 ? 11.269 6.285 -32.172 1.00 69.69 109 GLY A O 1
ATOM 772 N N . GLY A 1 110 ? 9.039 6.573 -32.158 1.00 74.56 110 GLY A N 1
ATOM 773 C CA . GLY A 1 110 ? 8.801 5.954 -30.844 1.00 74.56 110 GLY A CA 1
ATOM 774 C C . GLY A 1 110 ? 9.103 6.863 -29.647 1.00 74.56 110 GLY A C 1
ATOM 775 O O . GLY A 1 110 ? 8.972 6.433 -28.501 1.00 74.56 110 GLY A O 1
ATOM 776 N N . ALA A 1 111 ? 9.488 8.119 -29.886 1.00 83.81 111 ALA A N 1
ATOM 777 C CA . ALA A 1 111 ? 9.624 9.126 -28.841 1.00 83.81 111 ALA A CA 1
ATOM 778 C C . ALA A 1 111 ? 8.249 9.670 -28.434 1.00 83.81 111 ALA A C 1
ATOM 780 O O . ALA A 1 111 ? 7.384 9.896 -29.279 1.00 83.81 111 ALA A O 1
ATOM 781 N N . TYR A 1 112 ? 8.062 9.928 -27.145 1.00 87.81 112 TYR A N 1
ATOM 782 C CA . TYR A 1 112 ? 6.816 10.441 -26.592 1.00 87.81 112 TYR A CA 1
ATOM 783 C C . TYR A 1 112 ? 6.963 11.910 -26.207 1.00 87.81 112 TYR A C 1
ATOM 785 O O . TYR A 1 112 ? 7.907 12.302 -25.522 1.00 87.81 112 TYR A O 1
ATOM 793 N N . THR A 1 113 ? 6.009 12.733 -26.642 1.00 86.75 113 THR A N 1
ATOM 794 C CA . THR A 1 113 ? 5.985 14.168 -26.336 1.00 86.75 113 THR A CA 1
ATOM 795 C C . THR A 1 113 ? 5.020 14.422 -25.178 1.00 86.75 113 THR A C 1
ATOM 797 O O . THR A 1 113 ? 3.866 13.994 -25.266 1.00 86.75 113 THR A O 1
ATOM 800 N N . PRO A 1 114 ? 5.450 15.091 -24.094 1.00 85.75 114 PRO A N 1
ATOM 801 C CA . PRO A 1 114 ? 4.574 15.399 -22.969 1.00 85.75 114 PRO A CA 1
ATOM 802 C C . PRO A 1 114 ? 3.486 16.389 -23.398 1.00 85.75 114 PRO A C 1
ATOM 804 O O . PRO A 1 114 ? 3.740 17.287 -24.205 1.00 85.75 114 PRO A O 1
ATOM 807 N N . VAL A 1 115 ? 2.283 16.259 -22.842 1.00 81.12 115 VAL A N 1
ATOM 808 C CA . VAL A 1 115 ? 1.131 17.118 -23.156 1.00 81.12 115 VAL A CA 1
ATOM 809 C C . VAL A 1 115 ? 0.553 17.784 -21.909 1.00 81.12 115 VAL A C 1
ATOM 811 O O . VAL A 1 115 ? 0.559 17.224 -20.811 1.00 81.12 115 VAL A O 1
ATOM 814 N N . LYS A 1 116 ? 0.033 19.001 -22.075 1.00 67.06 116 LYS A N 1
ATOM 815 C CA . LYS A 1 116 ? -0.672 19.755 -21.037 1.00 67.06 116 LYS A CA 1
ATOM 816 C C . LYS A 1 116 ? -2.050 19.156 -20.784 1.00 67.06 116 LYS A C 1
ATOM 818 O O . LYS A 1 116 ? -2.864 19.018 -21.700 1.00 67.06 116 LYS A O 1
ATOM 823 N N . LEU A 1 117 ? -2.335 18.895 -19.511 1.00 59.16 117 LEU A N 1
ATOM 824 C CA . LEU A 1 117 ? -3.685 18.610 -19.030 1.00 59.16 117 LEU A CA 1
ATOM 825 C C . LEU A 1 117 ? -4.616 19.793 -19.346 1.00 59.16 117 LEU A C 1
ATOM 827 O O . LEU A 1 117 ? -4.271 20.947 -19.103 1.00 59.16 117 LEU A O 1
ATOM 831 N N . GLY A 1 118 ? -5.788 19.499 -19.909 1.00 56.50 118 GLY A N 1
ATOM 832 C CA . GLY A 1 118 ? -6.837 20.480 -20.210 1.00 56.50 118 GLY A CA 1
ATOM 833 C C . GLY A 1 118 ? -6.805 21.082 -21.620 1.00 56.50 118 GLY A C 1
ATOM 834 O O . GLY A 1 118 ? -7.873 21.335 -22.165 1.00 56.50 118 GLY A O 1
ATOM 835 N N . SER A 1 119 ? -5.631 21.263 -22.241 1.00 63.09 119 SER A N 1
ATOM 836 C CA . SER A 1 119 ? -5.530 21.785 -23.621 1.00 63.09 119 SER A CA 1
ATOM 837 C C . SER A 1 119 ? -5.062 20.758 -24.655 1.00 63.09 119 SER A C 1
ATOM 839 O O . SER A 1 119 ? -5.279 20.958 -25.846 1.00 63.09 119 SER A O 1
ATOM 841 N N . GLY A 1 120 ? -4.416 19.664 -24.230 1.00 63.81 120 GLY A N 1
ATOM 842 C CA . GLY A 1 120 ? -3.858 18.652 -25.137 1.00 63.81 120 GLY A CA 1
ATOM 843 C C . GLY A 1 120 ? -2.649 19.132 -25.952 1.00 63.81 120 GLY A C 1
ATOM 844 O O . GLY A 1 120 ? -2.141 18.388 -26.787 1.00 63.81 120 GLY A O 1
ATOM 845 N N . GLU A 1 121 ? -2.182 20.359 -25.712 1.00 72.50 121 GLU A N 1
ATOM 846 C CA . GLU A 1 121 ? -1.005 20.936 -26.360 1.00 72.50 121 GLU A CA 1
ATOM 847 C C . GLU A 1 121 ? 0.291 20.341 -25.809 1.00 72.50 121 GLU A C 1
ATOM 849 O O . GLU A 1 121 ? 0.365 19.948 -24.646 1.00 72.50 121 GLU A O 1
ATOM 854 N N . ASN A 1 122 ? 1.355 20.358 -26.610 1.00 74.62 122 ASN A N 1
ATOM 855 C CA . ASN A 1 122 ? 2.672 19.896 -26.177 1.00 74.62 122 ASN A CA 1
ATOM 856 C C . ASN A 1 122 ? 3.219 20.738 -25.007 1.00 74.62 122 ASN A C 1
ATOM 858 O O . ASN A 1 122 ? 3.129 21.970 -24.986 1.00 74.62 122 ASN A O 1
ATOM 862 N N . TYR A 1 123 ? 3.840 20.068 -24.040 1.00 70.06 123 TYR A N 1
ATOM 863 C CA . TYR A 1 123 ? 4.509 20.684 -22.902 1.00 70.06 123 TYR A CA 1
ATOM 864 C C . TYR A 1 123 ? 5.995 20.904 -23.223 1.00 70.06 123 TYR A C 1
ATOM 866 O O . TYR A 1 123 ? 6.794 19.976 -23.221 1.00 70.06 123 TYR A O 1
ATOM 874 N N . THR A 1 124 ? 6.383 22.142 -23.534 1.00 65.88 124 THR A N 1
ATOM 875 C CA . THR A 1 124 ? 7.713 22.470 -24.092 1.00 65.88 124 THR A CA 1
ATOM 876 C C . THR A 1 124 ? 8.722 23.010 -23.074 1.00 65.88 124 THR A C 1
ATOM 878 O O . THR A 1 124 ? 9.793 23.470 -23.458 1.00 65.88 124 THR A O 1
ATOM 881 N N . THR A 1 125 ? 8.421 22.967 -21.772 1.00 67.12 125 THR A N 1
ATOM 882 C CA . THR A 1 125 ? 9.279 23.563 -20.727 1.00 67.12 125 THR A CA 1
ATOM 883 C C . THR A 1 125 ? 10.545 22.753 -20.422 1.00 67.12 125 THR A C 1
ATOM 885 O O . THR A 1 125 ? 11.397 23.226 -19.678 1.00 67.12 125 THR A O 1
ATOM 888 N N . GLY A 1 126 ? 10.673 21.537 -20.971 1.00 64.81 126 GLY A N 1
ATOM 889 C CA . GLY A 1 126 ? 11.836 20.663 -20.773 1.00 64.81 126 GLY A CA 1
ATOM 890 C C . GLY A 1 126 ? 11.946 20.040 -19.375 1.00 64.81 126 GLY A C 1
ATOM 891 O O . GLY A 1 126 ? 12.970 19.446 -19.061 1.00 64.81 126 GLY A O 1
ATOM 892 N N . LEU A 1 127 ? 10.915 20.179 -18.534 1.00 71.50 127 LEU A N 1
ATOM 893 C CA . LEU A 1 127 ? 10.891 19.636 -17.168 1.00 71.50 127 LEU A CA 1
ATOM 894 C C . LEU A 1 127 ? 10.357 18.199 -17.087 1.00 71.50 127 LEU A C 1
ATOM 896 O O . LEU A 1 127 ? 10.546 17.533 -16.074 1.00 71.50 127 LEU A O 1
ATOM 900 N N . ALA A 1 128 ? 9.669 17.730 -18.128 1.00 78.56 128 ALA A N 1
ATOM 901 C CA . ALA A 1 128 ? 9.207 16.351 -18.205 1.00 78.56 128 ALA A CA 1
ATOM 902 C C . ALA A 1 128 ? 10.374 15.424 -18.598 1.00 78.56 128 ALA A C 1
ATOM 904 O O . ALA A 1 128 ? 11.201 15.821 -19.425 1.00 78.56 128 ALA A O 1
ATOM 905 N N . PRO A 1 129 ? 10.452 14.205 -18.038 1.00 85.69 129 PRO A N 1
ATOM 906 C CA . PRO A 1 129 ? 11.462 13.236 -18.441 1.00 85.69 129 PRO A CA 1
ATOM 907 C C . PRO A 1 129 ? 11.270 12.821 -19.905 1.00 85.69 129 PRO A C 1
ATOM 909 O O . PRO A 1 129 ? 10.186 12.941 -20.482 1.00 85.69 129 PRO A O 1
ATOM 912 N N . VAL A 1 130 ? 12.332 12.294 -20.508 1.00 89.44 130 VAL A N 1
ATOM 913 C CA . VAL A 1 130 ? 12.260 11.761 -21.869 1.00 89.44 130 VAL A CA 1
ATOM 914 C C . VAL A 1 130 ? 11.666 10.358 -21.806 1.00 89.44 130 VAL A C 1
ATOM 916 O O . VAL A 1 130 ? 12.235 9.484 -21.159 1.00 89.44 130 VAL A O 1
ATOM 919 N N . LEU A 1 131 ? 10.540 10.142 -22.487 1.00 92.69 131 LEU A N 1
ATOM 920 C CA . LEU A 1 131 ? 9.901 8.835 -22.623 1.00 92.69 131 LEU A CA 1
ATOM 921 C C . LEU A 1 131 ? 10.083 8.312 -24.054 1.00 92.69 131 LEU A C 1
ATOM 923 O O . LEU A 1 131 ? 9.782 9.005 -25.027 1.00 92.69 131 LEU A O 1
ATOM 927 N N . ILE A 1 132 ? 10.571 7.082 -24.182 1.00 92.94 132 ILE A N 1
ATOM 928 C CA . ILE A 1 132 ? 10.819 6.409 -25.461 1.00 92.94 132 ILE A CA 1
ATOM 929 C C . ILE A 1 132 ? 10.229 5.006 -25.388 1.00 92.94 132 ILE A C 1
ATOM 931 O O . ILE A 1 132 ? 10.418 4.310 -24.395 1.00 92.94 132 ILE A O 1
ATOM 935 N N . LYS A 1 133 ? 9.547 4.562 -26.441 1.00 92.62 133 LYS A N 1
ATOM 936 C CA . LYS A 1 133 ? 9.203 3.152 -26.629 1.00 92.62 133 LYS A CA 1
ATOM 937 C C . LYS A 1 133 ? 10.284 2.480 -27.463 1.00 92.62 133 LYS A C 1
ATOM 939 O O . LYS A 1 133 ? 10.543 2.867 -28.602 1.00 92.62 133 LYS A O 1
ATOM 944 N N . ASN A 1 134 ? 10.921 1.483 -26.871 1.00 91.44 134 ASN A N 1
ATOM 945 C CA . ASN A 1 134 ? 11.989 0.716 -27.483 1.00 91.44 134 ASN A CA 1
ATOM 946 C C . ASN A 1 134 ? 11.434 -0.258 -28.540 1.00 91.44 134 ASN A C 1
ATOM 948 O O . ASN A 1 134 ? 10.272 -0.671 -28.462 1.00 91.44 134 ASN A O 1
ATOM 952 N N . PRO A 1 135 ? 12.262 -0.688 -29.511 1.00 89.00 135 PRO A N 1
ATOM 953 C CA . PRO A 1 135 ? 11.853 -1.654 -30.534 1.00 89.00 135 PRO A CA 1
ATOM 954 C C . PRO A 1 135 ? 11.396 -3.013 -29.984 1.00 89.00 135 PRO A C 1
ATOM 956 O O . PRO A 1 135 ? 10.624 -3.706 -30.639 1.00 89.00 135 PRO A O 1
ATOM 959 N N . ASP A 1 136 ? 11.857 -3.392 -28.789 1.00 88.69 136 ASP A N 1
ATOM 960 C CA . ASP A 1 136 ? 11.452 -4.617 -28.085 1.00 88.69 136 ASP A CA 1
ATOM 961 C C . ASP A 1 136 ? 10.087 -4.494 -27.375 1.00 88.69 136 ASP A C 1
ATOM 963 O O . ASP A 1 136 ? 9.618 -5.448 -26.758 1.00 88.69 136 ASP A O 1
ATOM 967 N N . GLY A 1 137 ? 9.434 -3.330 -27.474 1.00 88.31 137 GLY A N 1
ATOM 968 C CA . GLY A 1 137 ? 8.134 -3.048 -26.869 1.00 88.31 137 GLY A CA 1
ATOM 969 C C . GLY A 1 137 ? 8.196 -2.547 -25.424 1.00 88.31 137 GLY A C 1
ATOM 970 O O . GLY A 1 137 ? 7.143 -2.239 -24.861 1.00 88.31 137 GLY A O 1
ATOM 971 N N . THR A 1 138 ? 9.387 -2.432 -24.8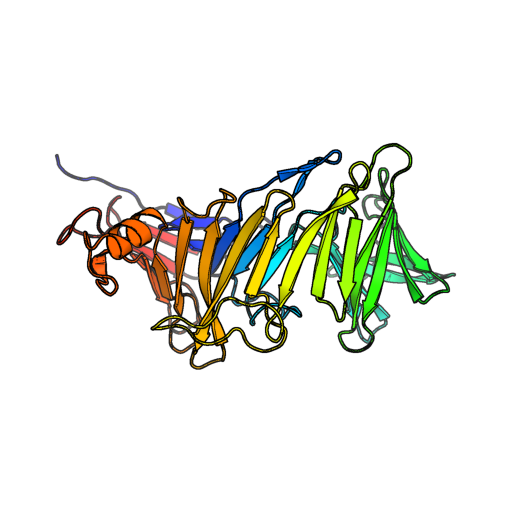29 1.00 92.81 138 THR A N 1
ATOM 972 C CA . THR A 1 138 ? 9.569 -1.794 -23.517 1.00 92.81 138 THR A CA 1
ATOM 973 C C . THR A 1 138 ? 9.524 -0.270 -23.628 1.00 92.81 138 THR A C 1
ATOM 975 O O . THR A 1 138 ? 9.650 0.301 -24.710 1.00 92.81 138 THR A O 1
ATOM 978 N N . PHE A 1 139 ? 9.347 0.412 -22.501 1.00 94.38 139 PHE A N 1
ATOM 979 C CA . PHE A 1 139 ? 9.428 1.867 -22.413 1.00 94.38 139 PHE A CA 1
ATOM 980 C C . PHE A 1 139 ? 10.647 2.273 -21.590 1.00 94.38 139 PHE A C 1
ATOM 982 O O . PHE A 1 139 ? 10.852 1.741 -20.506 1.00 94.38 139 PHE A O 1
ATOM 989 N N . ALA A 1 140 ? 11.430 3.234 -22.065 1.00 94.44 140 ALA A N 1
ATOM 990 C CA . ALA A 1 140 ? 12.522 3.853 -21.329 1.00 94.44 140 ALA A CA 1
ATOM 991 C C . ALA A 1 140 ? 12.135 5.273 -20.904 1.00 94.44 140 ALA A C 1
ATOM 993 O O . ALA A 1 140 ? 11.740 6.094 -21.731 1.00 94.44 140 ALA A O 1
ATOM 994 N N . VAL A 1 141 ? 12.283 5.560 -19.614 1.00 93.75 141 VAL A N 1
ATOM 995 C CA . VAL A 1 141 ? 12.169 6.894 -19.024 1.00 93.75 141 VAL A CA 1
ATOM 996 C C . VAL A 1 141 ? 13.563 7.350 -18.628 1.00 93.75 141 VAL A C 1
ATOM 998 O O . VAL A 1 141 ? 14.171 6.785 -17.717 1.00 93.75 141 VAL A O 1
ATOM 1001 N N . VAL A 1 142 ? 14.069 8.364 -19.320 1.00 90.94 142 VAL A N 1
ATOM 1002 C CA . VAL A 1 142 ? 15.405 8.919 -19.104 1.00 90.94 142 VAL A CA 1
ATOM 1003 C C . VAL A 1 142 ? 15.281 10.241 -18.358 1.00 90.94 142 VAL A C 1
ATOM 1005 O O . VAL A 1 142 ? 14.632 11.185 -18.819 1.00 90.94 142 VAL A O 1
ATOM 1008 N N . THR A 1 143 ? 15.923 10.302 -17.196 1.00 88.00 143 THR A N 1
ATOM 1009 C CA . THR A 1 143 ? 16.123 11.524 -16.414 1.00 88.00 143 THR A CA 1
ATOM 1010 C C . THR A 1 143 ? 17.591 11.945 -16.487 1.00 88.00 143 THR A C 1
ATOM 1012 O O . THR A 1 143 ? 18.421 11.279 -17.103 1.00 88.00 143 THR A O 1
ATOM 1015 N N . LYS A 1 144 ? 17.951 13.049 -15.824 1.00 82.88 144 LYS A N 1
ATOM 1016 C CA . LYS A 1 144 ? 19.354 13.480 -15.731 1.00 82.88 144 LYS A CA 1
ATOM 1017 C C . LYS A 1 144 ? 20.249 12.461 -15.003 1.00 82.88 144 LYS A C 1
ATOM 1019 O O . LYS A 1 144 ? 21.450 12.450 -15.246 1.00 82.88 144 LYS A O 1
ATOM 1024 N N . GLY A 1 145 ? 19.691 11.670 -14.082 1.00 82.44 145 GLY A N 1
ATOM 1025 C CA . GLY A 1 145 ? 20.467 10.809 -13.181 1.00 82.44 145 GLY A CA 1
ATOM 1026 C C . GLY A 1 145 ? 20.291 9.308 -13.405 1.00 82.44 145 GLY A C 1
ATOM 1027 O O . GLY A 1 145 ? 21.096 8.527 -12.895 1.00 82.44 145 GLY A O 1
ATOM 1028 N N . SER A 1 146 ? 19.256 8.890 -14.135 1.00 89.88 146 SER A N 1
ATOM 1029 C CA . SER A 1 146 ? 18.929 7.476 -14.306 1.00 89.88 146 SER A CA 1
ATOM 1030 C C . SER A 1 146 ? 18.090 7.203 -15.552 1.00 89.88 146 SER A C 1
ATOM 1032 O O . SER A 1 146 ? 17.378 8.073 -16.059 1.00 89.88 146 SER A O 1
ATOM 1034 N N . THR A 1 147 ? 18.146 5.955 -16.011 1.00 92.50 147 THR A N 1
ATOM 1035 C CA . THR A 1 147 ? 17.229 5.394 -17.004 1.00 92.50 147 THR A CA 1
ATOM 1036 C C . THR A 1 147 ? 16.404 4.298 -16.345 1.00 92.50 147 THR A C 1
ATOM 1038 O O . THR A 1 147 ? 16.950 3.328 -15.823 1.00 92.50 147 THR A O 1
ATOM 1041 N N . SER A 1 148 ? 15.084 4.451 -16.361 1.00 92.88 148 SER A N 1
ATOM 1042 C CA . SER A 1 148 ? 14.134 3.438 -15.897 1.00 92.88 148 SER A CA 1
ATOM 1043 C C . SER A 1 148 ? 13.507 2.745 -17.101 1.00 92.88 148 SER A C 1
ATOM 1045 O O . SER A 1 148 ? 12.996 3.420 -17.989 1.00 92.88 148 SER A O 1
ATOM 1047 N N . VAL A 1 149 ? 13.532 1.417 -17.143 1.00 92.75 149 VAL A N 1
ATOM 1048 C CA . VAL A 1 149 ? 12.885 0.622 -18.197 1.00 92.75 149 VAL A CA 1
ATOM 1049 C C . VAL A 1 149 ? 11.617 -0.000 -17.632 1.00 92.75 149 VAL A C 1
ATOM 1051 O O . VAL A 1 149 ? 11.624 -0.467 -16.496 1.00 92.75 149 VAL A O 1
ATOM 1054 N N . PHE A 1 150 ? 10.541 -0.007 -18.413 1.00 92.25 150 PHE A N 1
ATOM 1055 C CA . PHE A 1 150 ? 9.238 -0.557 -18.062 1.00 92.25 150 PHE A CA 1
ATOM 1056 C C . PHE A 1 150 ? 8.800 -1.584 -19.101 1.00 92.25 150 PHE A C 1
ATOM 1058 O O . PHE A 1 150 ? 8.882 -1.341 -20.306 1.00 92.25 150 PHE A O 1
ATOM 1065 N N . THR A 1 151 ? 8.283 -2.718 -18.640 1.00 90.56 151 THR A N 1
ATOM 1066 C CA . THR A 1 151 ? 7.783 -3.793 -19.504 1.00 90.56 151 THR A CA 1
ATOM 1067 C C . THR A 1 151 ? 6.263 -3.802 -19.494 1.00 90.56 151 THR A C 1
ATOM 1069 O O . THR A 1 151 ? 5.660 -3.883 -18.424 1.00 90.56 151 THR A O 1
ATOM 1072 N N . LEU A 1 152 ? 5.652 -3.702 -20.678 1.00 89.19 152 LEU A N 1
ATOM 1073 C CA . LEU A 1 152 ? 4.201 -3.664 -20.843 1.00 89.19 152 LEU A CA 1
ATOM 1074 C C . LEU A 1 152 ? 3.572 -5.028 -20.553 1.00 89.19 152 LEU A C 1
ATOM 1076 O O . LEU A 1 152 ? 3.886 -6.017 -21.213 1.00 89.19 152 LEU A O 1
ATOM 1080 N N . ASP A 1 153 ? 2.618 -5.054 -19.630 1.00 84.38 153 ASP A N 1
ATOM 1081 C CA . ASP A 1 153 ? 1.671 -6.150 -19.499 1.00 84.38 153 ASP A CA 1
ATOM 1082 C C . ASP A 1 153 ? 0.524 -5.932 -20.497 1.00 84.38 153 ASP A C 1
ATOM 1084 O O . ASP A 1 153 ? -0.258 -4.978 -20.417 1.00 84.38 153 ASP A O 1
ATOM 1088 N N . ALA A 1 154 ? 0.442 -6.817 -21.490 1.00 80.25 154 ALA A N 1
ATOM 1089 C CA . ALA A 1 154 ? -0.524 -6.700 -22.573 1.00 80.25 154 ALA A CA 1
ATOM 1090 C C . ALA A 1 154 ? -1.985 -6.835 -22.108 1.00 80.25 154 ALA A C 1
ATOM 1092 O O . ALA A 1 154 ? -2.868 -6.308 -22.800 1.00 80.25 154 ALA A O 1
ATOM 1093 N N . ALA A 1 155 ? -2.229 -7.518 -20.982 1.00 78.62 155 ALA A N 1
ATOM 1094 C CA . ALA A 1 155 ? -3.560 -7.762 -20.436 1.00 78.62 155 ALA A CA 1
ATOM 1095 C C . ALA A 1 155 ? -4.096 -6.543 -19.680 1.00 78.62 155 ALA A C 1
ATOM 1097 O O . ALA A 1 155 ? -5.264 -6.198 -19.836 1.00 78.62 155 ALA A O 1
ATOM 1098 N N . THR A 1 156 ? -3.244 -5.870 -18.904 1.00 78.75 156 THR A N 1
ATOM 1099 C CA . THR A 1 156 ? -3.648 -4.714 -18.085 1.00 78.75 156 THR A CA 1
ATOM 1100 C C . THR A 1 156 ? -3.394 -3.369 -18.760 1.00 78.75 156 THR A C 1
ATOM 1102 O O . THR A 1 156 ? -3.890 -2.354 -18.284 1.00 78.75 156 THR A O 1
ATOM 1105 N N . LYS A 1 157 ? -2.622 -3.341 -19.859 1.00 86.62 157 LYS A N 1
ATOM 1106 C CA . LYS A 1 157 ? -2.126 -2.108 -20.508 1.00 86.62 157 LYS A CA 1
ATOM 1107 C C . LYS A 1 157 ? -1.278 -1.231 -19.582 1.00 86.62 157 LYS A C 1
ATOM 1109 O O . LYS A 1 157 ? -1.079 -0.045 -19.846 1.00 86.62 157 LYS A O 1
ATOM 1114 N N . ILE A 1 158 ? -0.733 -1.826 -18.525 1.00 87.12 158 ILE A N 1
ATOM 1115 C CA . ILE A 1 158 ? 0.182 -1.178 -17.592 1.00 87.12 158 ILE A CA 1
ATOM 1116 C C . ILE A 1 158 ? 1.586 -1.718 -17.851 1.00 87.12 158 ILE A C 1
ATOM 1118 O O . ILE A 1 158 ? 1.784 -2.929 -17.924 1.00 87.12 158 ILE A O 1
ATOM 1122 N N . ALA A 1 159 ? 2.571 -0.835 -17.989 1.00 89.50 159 ALA A N 1
ATOM 1123 C CA . ALA A 1 159 ? 3.974 -1.216 -17.991 1.00 89.50 159 ALA A CA 1
ATOM 1124 C C . ALA A 1 159 ? 4.590 -1.021 -16.604 1.00 89.50 159 ALA A C 1
ATOM 1126 O O . ALA A 1 159 ? 4.524 0.069 -16.027 1.00 89.50 159 ALA A O 1
ATOM 1127 N N . TYR A 1 160 ? 5.199 -2.084 -16.083 1.00 86.94 160 TYR A N 1
ATOM 1128 C CA . TYR A 1 160 ? 5.806 -2.128 -14.752 1.00 86.94 160 TYR A CA 1
ATOM 1129 C C . TYR A 1 160 ? 7.318 -1.961 -14.840 1.00 86.94 160 TYR A C 1
ATOM 1131 O O . TYR A 1 160 ? 7.935 -2.408 -15.809 1.00 86.94 160 TYR A O 1
ATOM 1139 N N . LEU A 1 161 ? 7.906 -1.316 -13.831 1.00 86.94 161 LEU A N 1
ATOM 1140 C CA . LEU A 1 161 ? 9.337 -1.029 -13.772 1.00 86.94 161 LEU A CA 1
ATOM 1141 C C . LEU A 1 161 ? 10.158 -2.324 -13.828 1.00 86.94 161 LEU A C 1
ATOM 1143 O O . LEU A 1 161 ? 10.138 -3.106 -12.893 1.00 86.94 161 LEU A O 1
ATOM 1147 N N . SER A 1 162 ? 10.919 -2.559 -14.889 1.00 83.75 162 SER A N 1
ATOM 1148 C CA . SER A 1 162 ? 11.765 -3.748 -15.027 1.00 83.75 162 SER A CA 1
ATOM 1149 C C . SER A 1 162 ? 13.199 -3.522 -14.559 1.00 83.75 162 SER A C 1
ATOM 1151 O O . SER A 1 162 ? 13.833 -4.449 -14.064 1.00 83.75 162 SER A O 1
ATOM 1153 N N . SER A 1 163 ? 13.738 -2.312 -14.716 1.00 85.19 163 SER A N 1
ATOM 1154 C CA . SER A 1 163 ? 15.103 -2.000 -14.282 1.00 85.19 163 SER A CA 1
ATOM 1155 C C . SER A 1 163 ? 15.331 -0.505 -14.134 1.00 85.19 163 SER A C 1
ATOM 1157 O O . SER A 1 163 ? 14.719 0.291 -14.842 1.00 85.19 163 SER A O 1
ATOM 1159 N N . VAL A 1 164 ? 16.285 -0.136 -13.282 1.00 89.00 164 VAL A N 1
ATOM 1160 C CA . VAL A 1 164 ? 16.819 1.224 -13.184 1.00 89.00 164 VAL A CA 1
ATOM 1161 C C . VAL A 1 164 ? 18.330 1.149 -13.334 1.00 89.00 164 VAL A C 1
ATOM 1163 O O . VAL A 1 164 ? 18.979 0.348 -12.665 1.00 89.00 164 VAL A O 1
ATOM 1166 N N . THR A 1 165 ? 18.895 1.975 -14.204 1.00 88.44 165 THR A N 1
ATOM 1167 C CA . THR A 1 165 ? 20.342 2.101 -14.394 1.00 88.44 165 THR A CA 1
ATOM 1168 C C . THR A 1 165 ? 20.774 3.551 -14.235 1.00 88.44 165 THR A C 1
ATOM 1170 O O . THR A 1 165 ? 19.991 4.481 -14.429 1.00 88.44 165 THR A O 1
ATOM 1173 N N . SER A 1 166 ? 22.028 3.750 -13.847 1.00 88.69 166 SER A N 1
ATOM 1174 C CA . SER A 1 166 ? 22.667 5.058 -13.738 1.00 88.69 166 SER A CA 1
ATOM 1175 C C . SER A 1 166 ? 24.150 4.908 -14.034 1.00 88.69 166 SER A C 1
ATOM 1177 O O . SER A 1 166 ? 24.751 3.893 -13.680 1.00 88.69 166 SER A O 1
ATOM 1179 N N . ASP A 1 167 ? 24.738 5.928 -14.652 1.00 81.06 167 ASP A N 1
ATOM 1180 C CA . ASP A 1 167 ? 26.157 5.930 -15.015 1.00 81.06 167 ASP A CA 1
ATOM 1181 C C . ASP A 1 167 ? 27.072 6.186 -13.808 1.00 81.06 167 ASP A C 1
ATOM 1183 O O . ASP A 1 167 ? 28.265 5.895 -13.857 1.00 81.06 167 ASP A O 1
ATOM 1187 N N . SER A 1 168 ? 26.533 6.741 -12.715 1.00 81.94 168 SER A N 1
ATOM 1188 C CA . SER A 1 168 ? 27.334 7.250 -11.594 1.00 81.94 168 SER A CA 1
ATOM 1189 C C . SER A 1 168 ? 27.059 6.580 -10.252 1.00 81.94 168 SER A C 1
ATOM 1191 O O . SER A 1 168 ? 27.737 6.893 -9.271 1.00 81.94 168 SER A O 1
ATOM 1193 N N . SER A 1 169 ? 26.047 5.716 -10.140 1.00 85.25 169 SER A N 1
ATOM 1194 C CA . SER A 1 169 ? 25.655 5.130 -8.851 1.00 85.25 169 SER A CA 1
ATOM 1195 C C . SER A 1 169 ? 24.953 3.776 -9.008 1.00 85.25 169 SER A C 1
ATOM 1197 O O . SER A 1 169 ? 24.229 3.576 -9.983 1.00 85.25 169 SER A O 1
ATOM 1199 N N . PRO A 1 170 ? 25.133 2.839 -8.057 1.00 87.56 170 PRO A N 1
ATOM 1200 C CA . PRO A 1 170 ? 24.370 1.596 -8.043 1.00 87.56 170 PRO A CA 1
ATOM 1201 C C . PRO A 1 170 ? 22.879 1.885 -7.817 1.00 87.56 170 PRO A C 1
ATOM 1203 O O . PRO A 1 170 ? 22.529 2.777 -7.049 1.00 87.56 170 PRO A O 1
ATOM 1206 N N . MET A 1 171 ? 22.011 1.109 -8.466 1.00 90.25 171 MET A N 1
ATOM 1207 C CA . MET A 1 171 ? 20.553 1.265 -8.427 1.00 90.25 171 MET A CA 1
ATOM 1208 C C . MET A 1 171 ? 19.899 -0.029 -7.945 1.00 90.25 171 MET A C 1
ATOM 1210 O O . MET A 1 171 ? 20.340 -1.117 -8.317 1.00 90.25 171 MET A O 1
ATOM 1214 N N . LEU A 1 172 ? 18.852 0.068 -7.124 1.00 90.31 172 LEU A N 1
ATOM 1215 C CA . LEU A 1 172 ? 18.106 -1.109 -6.680 1.00 90.31 172 LEU A CA 1
ATOM 1216 C C . LEU A 1 172 ? 17.538 -1.857 -7.890 1.00 90.31 172 LEU A C 1
ATOM 1218 O O . LEU A 1 172 ? 16.891 -1.270 -8.758 1.00 90.31 172 LEU A O 1
ATOM 1222 N N . GLY A 1 173 ? 17.759 -3.169 -7.921 1.00 87.56 173 GLY A N 1
ATOM 1223 C CA . GLY A 1 173 ? 17.113 -4.050 -8.885 1.00 87.56 173 GLY A CA 1
ATOM 1224 C C . GLY A 1 173 ? 15.701 -4.385 -8.422 1.00 87.56 173 GLY A C 1
ATOM 1225 O O . GLY A 1 173 ? 15.487 -4.638 -7.239 1.00 87.56 173 GLY A O 1
ATOM 1226 N N . GLN A 1 174 ? 14.742 -4.420 -9.343 1.00 89.38 174 GLN A N 1
ATOM 1227 C CA . GLN A 1 174 ? 13.403 -4.939 -9.080 1.00 89.38 174 GLN A CA 1
ATOM 1228 C C . GLN A 1 174 ? 13.074 -6.040 -10.082 1.00 89.38 174 GLN A C 1
ATOM 1230 O O . GLN A 1 174 ? 13.439 -5.946 -11.249 1.00 89.38 174 GLN A O 1
ATOM 1235 N N . SER A 1 175 ? 12.388 -7.089 -9.633 1.00 87.62 175 SER A N 1
ATOM 1236 C CA . SER A 1 175 ? 11.885 -8.140 -10.520 1.00 87.62 175 SER A CA 1
ATOM 1237 C C . SER A 1 175 ? 10.371 -8.232 -10.412 1.00 87.62 175 SER A C 1
ATOM 1239 O O . SER A 1 175 ? 9.830 -8.194 -9.311 1.00 87.62 175 SER A O 1
ATOM 1241 N N . TRP A 1 176 ? 9.686 -8.348 -11.548 1.00 85.75 176 TRP A N 1
ATOM 1242 C CA . TRP A 1 176 ? 8.225 -8.369 -11.620 1.00 85.75 176 TRP A CA 1
ATOM 1243 C C . TRP A 1 176 ? 7.741 -9.584 -12.412 1.00 85.75 176 TRP A C 1
ATOM 1245 O O . TRP A 1 176 ? 8.429 -10.083 -13.302 1.00 85.75 176 TRP A O 1
ATOM 1255 N N . THR A 1 177 ? 6.554 -10.089 -12.086 1.00 85.50 177 THR A N 1
ATOM 1256 C CA . THR A 1 177 ? 5.888 -11.167 -12.836 1.00 85.50 177 THR A CA 1
ATOM 1257 C C . THR A 1 177 ? 4.383 -10.960 -12.770 1.00 85.50 177 THR A C 1
ATOM 1259 O O . THR A 1 177 ? 3.843 -10.872 -11.667 1.00 85.50 177 THR A O 1
ATOM 1262 N N . ASP A 1 178 ? 3.712 -10.900 -13.920 1.00 83.06 178 ASP A N 1
ATOM 1263 C CA . ASP A 1 178 ? 2.261 -10.668 -14.028 1.00 83.06 178 ASP A CA 1
ATOM 1264 C C . ASP A 1 178 ? 1.802 -9.422 -13.241 1.00 83.06 178 ASP A C 1
ATOM 1266 O O . ASP A 1 178 ? 0.873 -9.479 -12.432 1.00 83.06 178 ASP A O 1
ATOM 1270 N N . GLY A 1 179 ? 2.555 -8.324 -13.370 1.00 80.44 179 GLY A N 1
ATOM 1271 C CA . GLY A 1 179 ? 2.306 -7.066 -12.658 1.00 80.44 179 GLY A CA 1
ATOM 1272 C C . GLY A 1 179 ? 2.586 -7.076 -11.152 1.00 80.44 179 GLY A C 1
ATOM 1273 O O . GLY A 1 179 ? 2.331 -6.080 -10.483 1.00 80.44 179 GLY A O 1
ATOM 1274 N N . ARG A 1 180 ? 3.139 -8.166 -10.605 1.00 89.25 180 ARG A N 1
ATOM 1275 C CA . ARG A 1 180 ? 3.472 -8.306 -9.178 1.00 89.25 180 ARG A CA 1
ATOM 1276 C C . ARG A 1 180 ? 4.974 -8.214 -8.940 1.00 89.25 180 ARG A C 1
ATOM 1278 O O . ARG A 1 180 ? 5.738 -8.946 -9.575 1.00 89.25 180 ARG A O 1
ATOM 1285 N N . LEU A 1 181 ? 5.393 -7.381 -7.992 1.00 90.94 181 LEU A N 1
ATOM 1286 C CA . LEU A 1 181 ? 6.787 -7.280 -7.562 1.00 90.94 181 LEU A CA 1
ATOM 1287 C C . LEU A 1 181 ? 7.209 -8.579 -6.869 1.00 90.94 181 LEU A C 1
ATOM 1289 O O . LEU A 1 181 ? 6.546 -9.036 -5.954 1.00 90.94 181 LEU A O 1
ATOM 1293 N N . ARG A 1 182 ? 8.311 -9.197 -7.283 1.00 93.75 182 ARG A N 1
ATOM 1294 C CA . ARG A 1 182 ? 8.837 -10.443 -6.702 1.00 93.75 182 ARG A CA 1
ATOM 1295 C C . ARG A 1 182 ? 10.007 -10.200 -5.774 1.00 93.75 182 ARG A C 1
ATOM 1297 O O . ARG A 1 182 ? 10.111 -10.869 -4.748 1.00 93.75 182 ARG A O 1
ATOM 1304 N N . SER A 1 183 ? 10.874 -9.252 -6.109 1.00 94.88 183 SER A N 1
ATOM 1305 C CA . SER A 1 183 ? 12.006 -8.905 -5.258 1.00 94.88 183 SER A CA 1
ATOM 1306 C C . SER A 1 183 ? 12.498 -7.487 -5.482 1.00 94.88 183 SER A C 1
ATOM 1308 O O . SER A 1 183 ? 12.442 -6.992 -6.607 1.00 94.88 183 SER A O 1
ATOM 1310 N N . VAL A 1 184 ? 13.096 -6.910 -4.441 1.00 93.88 184 VAL A N 1
ATOM 1311 C CA . VAL A 1 184 ? 13.990 -5.748 -4.548 1.00 93.88 184 VAL A CA 1
ATOM 1312 C C . VAL A 1 184 ? 15.383 -6.187 -4.108 1.00 93.88 184 VAL A C 1
ATOM 1314 O O . VAL A 1 184 ? 15.518 -6.801 -3.049 1.00 93.88 184 VAL A O 1
ATOM 1317 N N . SER A 1 185 ? 16.407 -5.915 -4.914 1.00 93.31 185 SER A N 1
ATOM 1318 C CA . SER A 1 185 ? 17.778 -6.383 -4.694 1.00 93.31 185 SER A CA 1
ATOM 1319 C C . SER A 1 185 ? 18.790 -5.246 -4.634 1.00 93.31 185 SER A C 1
ATOM 1321 O O . SER A 1 185 ? 18.768 -4.338 -5.465 1.00 93.31 185 SER A O 1
ATOM 1323 N N . ASP A 1 186 ? 19.733 -5.358 -3.704 1.00 92.88 186 ASP A N 1
ATOM 1324 C CA . ASP A 1 186 ? 20.954 -4.561 -3.683 1.00 92.88 186 ASP A CA 1
ATOM 1325 C C . ASP A 1 186 ? 21.920 -5.086 -4.764 1.00 92.88 186 ASP A C 1
ATOM 1327 O O . ASP A 1 186 ? 22.381 -6.229 -4.660 1.00 92.88 186 ASP A O 1
ATOM 1331 N N . PRO A 1 187 ? 22.249 -4.285 -5.795 1.00 88.50 187 PRO A N 1
ATOM 1332 C CA . PRO A 1 187 ? 23.083 -4.738 -6.906 1.00 88.50 187 PRO A CA 1
ATOM 1333 C C . PRO A 1 187 ? 24.531 -5.032 -6.494 1.00 88.50 187 PRO A C 1
ATOM 1335 O O . PRO A 1 187 ? 25.228 -5.739 -7.217 1.00 88.50 187 PRO A O 1
ATOM 1338 N N . VAL A 1 188 ? 25.004 -4.488 -5.365 1.00 91.00 188 VAL A N 1
ATOM 1339 C CA . VAL A 1 188 ? 26.402 -4.638 -4.938 1.00 91.00 188 VAL A CA 1
ATOM 1340 C C . VAL A 1 188 ? 26.581 -5.889 -4.087 1.00 91.00 188 VAL A C 1
ATOM 1342 O O . VAL A 1 188 ? 27.508 -6.662 -4.313 1.00 91.00 188 VAL A O 1
ATOM 1345 N N . SER A 1 189 ? 25.696 -6.108 -3.111 1.00 92.69 189 SER A N 1
ATOM 1346 C CA . SER A 1 189 ? 25.788 -7.268 -2.214 1.00 92.69 189 SER A CA 1
ATOM 1347 C C . SER A 1 189 ? 25.055 -8.511 -2.729 1.00 92.69 189 SER A C 1
ATOM 1349 O O . SER A 1 189 ? 25.267 -9.603 -2.201 1.00 92.69 189 SER A O 1
ATOM 1351 N N . GLY A 1 190 ? 24.167 -8.364 -3.719 1.00 90.94 190 GLY A N 1
ATOM 1352 C CA . GLY A 1 190 ? 23.295 -9.434 -4.213 1.00 90.94 190 GLY A CA 1
ATOM 1353 C C . GLY A 1 190 ? 22.177 -9.829 -3.239 1.00 90.94 190 GLY A C 1
ATOM 1354 O O . GLY A 1 190 ? 21.421 -10.764 -3.510 1.00 90.94 190 GLY A O 1
ATOM 1355 N N . ARG A 1 191 ? 22.056 -9.139 -2.098 1.00 95.12 191 ARG A N 1
ATOM 1356 C CA . ARG A 1 191 ? 20.984 -9.357 -1.121 1.00 95.12 191 ARG A CA 1
ATOM 1357 C C . ARG A 1 191 ? 19.651 -8.880 -1.686 1.00 95.12 191 ARG A C 1
ATOM 1359 O O . ARG A 1 191 ? 19.605 -7.907 -2.436 1.00 95.12 191 ARG A O 1
ATOM 1366 N N . LYS A 1 192 ? 18.561 -9.547 -1.309 1.00 95.56 192 LYS A N 1
ATOM 1367 C CA . LYS A 1 192 ? 17.216 -9.224 -1.797 1.00 95.56 192 LYS A CA 1
ATOM 1368 C C . LYS A 1 192 ? 16.144 -9.410 -0.733 1.00 95.56 192 LYS A C 1
ATOM 1370 O O . LYS A 1 192 ? 16.264 -10.300 0.106 1.00 95.56 192 LYS A O 1
ATOM 1375 N N . ILE A 1 193 ? 15.124 -8.561 -0.781 1.00 96.69 193 ILE A N 1
ATOM 1376 C CA . ILE A 1 193 ? 13.843 -8.825 -0.128 1.00 96.69 193 ILE A CA 1
ATOM 1377 C C . ILE A 1 193 ? 12.938 -9.551 -1.126 1.00 96.69 193 ILE A C 1
ATOM 1379 O O . ILE A 1 193 ? 13.013 -9.285 -2.329 1.00 96.69 193 ILE A O 1
ATOM 1383 N N . GLU A 1 194 ? 12.103 -10.470 -0.654 1.00 97.62 194 GLU A N 1
ATOM 1384 C CA . GLU A 1 194 ? 11.232 -11.298 -1.495 1.00 97.62 194 GLU A CA 1
ATOM 1385 C C . GLU A 1 194 ? 9.761 -11.115 -1.127 1.00 97.62 194 GLU A C 1
ATOM 1387 O O . GLU A 1 194 ? 9.400 -11.175 0.046 1.00 97.62 194 GLU A O 1
ATOM 1392 N N . PHE A 1 195 ? 8.907 -10.959 -2.137 1.00 97.94 195 PHE A N 1
ATOM 1393 C CA . PHE A 1 195 ? 7.465 -10.768 -1.996 1.00 97.94 195 PHE A CA 1
ATOM 1394 C C . PHE A 1 195 ? 6.729 -12.064 -2.354 1.00 97.94 195 PHE A C 1
ATOM 1396 O O . PHE A 1 195 ? 6.819 -12.582 -3.474 1.00 97.94 195 PHE A O 1
ATOM 1403 N N . VAL A 1 196 ? 5.984 -12.598 -1.389 1.00 97.94 196 VAL A N 1
ATOM 1404 C CA . VAL A 1 196 ? 5.253 -13.863 -1.491 1.00 97.94 196 VAL A CA 1
ATOM 1405 C C . VAL A 1 196 ? 3.758 -13.583 -1.568 1.00 97.94 196 VAL A C 1
ATOM 1407 O O . VAL A 1 196 ? 3.211 -12.826 -0.769 1.00 97.94 196 VAL A O 1
ATOM 1410 N N . TYR A 1 197 ? 3.090 -14.230 -2.520 1.00 97.88 197 TYR A N 1
ATOM 1411 C CA . TYR A 1 197 ? 1.672 -14.027 -2.813 1.00 97.88 197 TYR A CA 1
ATOM 1412 C C . TYR A 1 197 ? 0.858 -15.296 -2.540 1.00 97.88 197 TYR A C 1
ATOM 1414 O O . TYR A 1 197 ? 1.400 -16.403 -2.570 1.00 97.88 197 TYR A O 1
ATOM 1422 N N . GLY A 1 198 ? -0.451 -15.136 -2.328 1.00 96.00 198 GLY A N 1
ATOM 1423 C CA . GLY A 1 198 ? -1.415 -16.209 -2.098 1.00 96.00 198 GLY A CA 1
ATOM 1424 C C . GLY A 1 198 ? -1.296 -17.333 -3.123 1.00 96.00 198 GLY A C 1
ATOM 1425 O O . GLY A 1 198 ? -1.193 -17.087 -4.328 1.00 96.00 198 GLY A O 1
ATOM 1426 N N . GLY A 1 199 ? -1.300 -18.571 -2.630 1.00 90.56 199 GLY A N 1
ATOM 1427 C CA . GLY A 1 199 ? -0.916 -19.767 -3.388 1.00 90.56 199 GLY A CA 1
ATOM 1428 C C . GLY A 1 199 ? 0.568 -20.145 -3.261 1.00 90.56 199 GLY A C 1
ATOM 1429 O O . GLY A 1 199 ? 0.957 -21.191 -3.770 1.00 90.56 199 GLY A O 1
ATOM 1430 N N . GLY A 1 200 ? 1.382 -19.320 -2.592 1.00 91.88 200 GLY A N 1
ATOM 1431 C CA . GLY A 1 200 ? 2.757 -19.625 -2.186 1.00 91.88 200 GLY A CA 1
ATOM 1432 C C . GLY A 1 200 ? 2.897 -19.910 -0.684 1.00 91.88 200 GLY A C 1
ATOM 1433 O O . GLY A 1 200 ? 1.950 -20.330 -0.024 1.00 91.88 200 GLY A O 1
ATOM 1434 N N . ASP A 1 201 ? 4.091 -19.653 -0.141 1.00 93.44 201 ASP A N 1
ATOM 1435 C CA . ASP A 1 201 ? 4.444 -19.817 1.282 1.00 93.44 201 ASP A CA 1
ATOM 1436 C C . ASP A 1 201 ? 3.888 -18.671 2.155 1.00 93.44 201 ASP A C 1
ATOM 1438 O O . ASP A 1 201 ? 4.621 -17.837 2.700 1.00 93.44 201 ASP A O 1
ATOM 1442 N N . CYS A 1 202 ? 2.561 -18.599 2.225 1.00 95.00 202 CYS A N 1
ATOM 1443 C CA . CYS A 1 202 ? 1.836 -17.646 3.055 1.00 95.00 202 CYS A CA 1
ATOM 1444 C C . CYS A 1 202 ? 1.661 -18.159 4.490 1.00 95.00 202 CYS A C 1
ATOM 1446 O O . CYS A 1 202 ? 1.548 -19.369 4.699 1.00 95.00 202 CYS A O 1
ATOM 1448 N N . PRO A 1 203 ? 1.569 -17.261 5.490 1.00 91.38 203 PRO A N 1
ATOM 1449 C CA . PRO A 1 203 ? 1.082 -17.639 6.810 1.00 91.38 203 PRO A CA 1
ATOM 1450 C C . PRO A 1 203 ? -0.289 -18.320 6.699 1.00 91.38 203 PRO A C 1
ATOM 1452 O O . PRO A 1 203 ? -1.145 -17.883 5.927 1.00 91.38 203 PRO A O 1
ATOM 1455 N N . GLY A 1 204 ? -0.493 -19.388 7.473 1.00 88.50 204 GLY A N 1
ATOM 1456 C CA . GLY A 1 204 ? -1.806 -20.017 7.584 1.00 88.50 204 GLY A CA 1
ATOM 1457 C C . GLY A 1 204 ? -2.829 -19.057 8.206 1.00 88.50 204 GLY A C 1
ATOM 1458 O O . GLY A 1 204 ? -2.439 -18.170 8.973 1.00 88.50 204 GLY A O 1
ATOM 1459 N N . PRO A 1 205 ? -4.129 -19.213 7.898 1.00 87.38 205 PRO A N 1
ATOM 1460 C CA . PRO A 1 205 ? -5.162 -18.396 8.517 1.00 87.38 205 PRO A CA 1
ATOM 1461 C C . PRO A 1 205 ? -5.190 -18.632 10.032 1.00 87.38 205 PRO A C 1
ATOM 1463 O O . PRO A 1 205 ? -5.073 -19.764 10.504 1.00 87.38 205 PRO A O 1
ATOM 1466 N N . VAL A 1 206 ? -5.367 -17.553 10.788 1.00 89.25 206 VAL A N 1
ATOM 1467 C CA . VAL A 1 206 ? -5.639 -17.584 12.232 1.00 89.25 206 VAL A CA 1
ATOM 1468 C C . VAL A 1 206 ? -7.093 -17.182 12.471 1.00 89.25 206 VAL A C 1
ATOM 1470 O O . V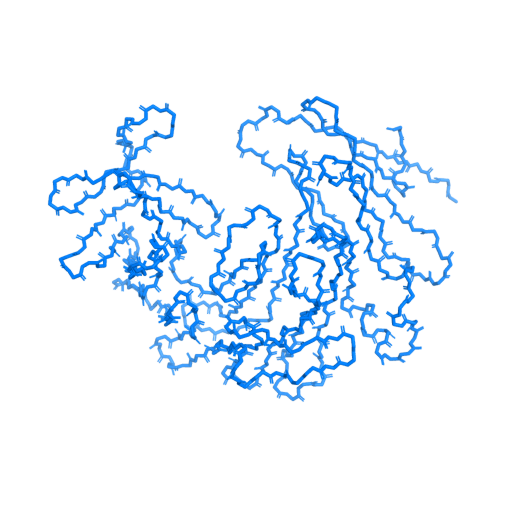AL A 1 206 ? -7.735 -16.639 11.575 1.00 89.25 206 VAL A O 1
ATOM 1473 N N . SER A 1 207 ? -7.634 -17.459 13.661 1.00 89.94 207 SER A N 1
ATOM 1474 C CA . SER A 1 207 ? -9.034 -17.136 13.980 1.00 89.94 207 SER A CA 1
ATOM 1475 C C . SER A 1 207 ? -9.369 -15.676 13.647 1.00 89.94 207 SER A C 1
ATOM 1477 O O . SER A 1 207 ? -8.603 -14.774 13.987 1.00 89.94 207 SER A O 1
ATOM 1479 N N . GLY A 1 208 ? -10.500 -15.459 12.973 1.00 89.88 208 GLY A N 1
ATOM 1480 C CA . GLY A 1 208 ? -10.935 -14.140 12.501 1.00 89.88 208 GLY A CA 1
ATOM 1481 C C . GLY A 1 208 ? -10.349 -13.701 11.153 1.00 89.88 208 GLY A C 1
ATOM 1482 O O . GLY A 1 208 ? -10.761 -12.665 10.643 1.00 89.88 208 GLY A O 1
ATOM 1483 N N . PHE A 1 209 ? -9.446 -14.480 10.550 1.00 95.94 209 PHE A N 1
ATOM 1484 C CA . PHE A 1 209 ? -8.841 -14.192 9.247 1.00 95.94 209 PHE A CA 1
ATOM 1485 C C . PHE A 1 209 ? -9.049 -15.342 8.263 1.00 95.94 209 PHE A C 1
ATOM 1487 O O . PHE A 1 209 ? -9.182 -16.508 8.639 1.00 95.94 209 PHE A O 1
ATOM 1494 N N . ILE A 1 210 ? -9.022 -15.006 6.980 1.00 96.56 210 ILE A N 1
ATOM 1495 C CA . ILE A 1 210 ? -9.071 -15.957 5.873 1.00 96.56 210 ILE A CA 1
ATOM 1496 C C . ILE A 1 210 ? -7.680 -16.169 5.275 1.00 96.56 210 ILE A C 1
ATOM 1498 O O . ILE A 1 210 ? -6.749 -15.386 5.487 1.00 96.56 210 ILE A O 1
ATOM 1502 N N . ALA A 1 211 ? -7.530 -17.252 4.514 1.00 95.88 211 ALA A N 1
ATOM 1503 C CA . ALA A 1 211 ? -6.314 -17.485 3.749 1.00 95.88 211 ALA A CA 1
ATOM 1504 C C . ALA A 1 211 ? -6.114 -16.361 2.722 1.00 95.88 211 ALA A C 1
ATOM 1506 O O . ALA A 1 211 ? -7.078 -15.893 2.117 1.00 95.88 211 ALA A O 1
ATOM 1507 N N . ALA A 1 212 ? -4.859 -15.960 2.498 1.00 96.81 212 ALA A N 1
ATOM 1508 C CA . ALA A 1 212 ? -4.539 -14.959 1.488 1.00 96.81 212 ALA A CA 1
ATOM 1509 C C . ALA A 1 212 ? -5.058 -15.409 0.108 1.00 96.81 212 ALA A C 1
ATOM 1511 O O . ALA A 1 212 ? -4.634 -16.470 -0.376 1.00 96.81 212 ALA A O 1
ATOM 1512 N N . PRO A 1 213 ? -5.953 -14.636 -0.541 1.00 96.75 213 PRO A N 1
ATOM 1513 C CA . PRO A 1 213 ? -6.481 -15.002 -1.847 1.00 96.75 213 PRO A CA 1
ATOM 1514 C C . PRO A 1 213 ? -5.361 -15.179 -2.873 1.00 96.75 213 PRO A C 1
ATOM 1516 O O . PRO A 1 213 ? -4.317 -14.524 -2.802 1.00 96.75 213 PRO A O 1
ATOM 1519 N N . LYS A 1 214 ? -5.566 -16.074 -3.847 1.00 95.81 214 LYS A N 1
ATOM 1520 C CA . LYS A 1 214 ? -4.544 -16.390 -4.853 1.00 95.81 214 LYS A CA 1
ATOM 1521 C C . LYS A 1 214 ? -4.054 -15.114 -5.539 1.00 95.81 214 LYS A C 1
ATOM 1523 O O . LYS A 1 214 ? -4.839 -14.371 -6.118 1.00 95.81 214 LYS A O 1
ATOM 1528 N N . GLY A 1 215 ? -2.741 -14.904 -5.515 1.00 94.69 215 GLY A N 1
ATOM 1529 C CA . GLY A 1 215 ? -2.120 -13.742 -6.133 1.00 94.69 215 GLY A CA 1
ATOM 1530 C C . GLY A 1 215 ? -2.149 -12.454 -5.309 1.00 94.69 215 GLY A C 1
ATOM 1531 O O . GLY A 1 215 ? -1.716 -11.448 -5.856 1.00 94.69 215 GLY A O 1
ATOM 1532 N N . MET A 1 216 ? -2.592 -12.472 -4.045 1.00 97.31 216 MET A N 1
ATOM 1533 C CA . MET A 1 216 ? -2.529 -11.328 -3.118 1.00 97.31 216 MET A CA 1
ATOM 1534 C C . MET A 1 216 ? -1.309 -11.416 -2.191 1.00 97.31 216 MET A C 1
ATOM 1536 O O . MET A 1 216 ? -0.973 -12.506 -1.731 1.00 97.31 216 MET A O 1
ATOM 1540 N N . LEU A 1 217 ? -0.619 -10.305 -1.930 1.00 98.25 217 LEU A N 1
ATOM 1541 C CA . LEU A 1 217 ? 0.615 -10.252 -1.139 1.00 98.25 217 LEU A CA 1
ATOM 1542 C C . LEU A 1 217 ? 0.340 -10.735 0.284 1.00 98.25 217 LEU A C 1
ATOM 1544 O O . LEU A 1 217 ? -0.513 -10.190 0.969 1.00 98.25 217 LEU A O 1
ATOM 1548 N N . CYS A 1 218 ? 1.057 -11.745 0.755 1.00 97.56 218 CYS A N 1
ATOM 1549 C CA . CYS A 1 218 ? 0.793 -12.344 2.065 1.00 97.56 218 CYS A CA 1
ATOM 1550 C C . CYS A 1 218 ? 2.001 -12.306 2.998 1.00 97.56 218 CYS A C 1
ATOM 1552 O O . CYS A 1 218 ? 1.843 -12.397 4.216 1.00 97.56 218 CYS A O 1
ATOM 1554 N N . ARG A 1 219 ? 3.211 -12.190 2.442 1.00 97.31 219 ARG A N 1
ATOM 1555 C CA . ARG A 1 219 ? 4.452 -12.161 3.212 1.00 97.31 219 ARG A CA 1
ATOM 1556 C C . ARG A 1 219 ? 5.558 -11.463 2.435 1.00 97.31 219 ARG A C 1
ATOM 1558 O O . ARG A 1 219 ? 5.661 -11.633 1.222 1.00 97.31 219 ARG A O 1
ATOM 1565 N N . VAL A 1 220 ? 6.415 -10.749 3.153 1.00 97.56 220 VAL A N 1
ATOM 1566 C CA . VAL A 1 220 ? 7.697 -10.255 2.647 1.00 97.56 220 VAL A CA 1
ATOM 1567 C C . VAL A 1 220 ? 8.813 -10.840 3.505 1.00 97.56 220 VAL A C 1
ATOM 1569 O O . VAL A 1 220 ? 8.701 -10.863 4.731 1.00 97.56 220 VAL A O 1
ATOM 1572 N N . LYS A 1 221 ? 9.855 -11.374 2.865 1.00 96.69 221 LYS A N 1
ATOM 1573 C CA . LYS A 1 221 ? 11.040 -11.940 3.524 1.00 96.69 221 LYS A CA 1
ATOM 1574 C C . LYS A 1 221 ? 12.220 -11.006 3.317 1.00 96.69 221 LYS A C 1
ATOM 1576 O O . LYS A 1 221 ? 12.501 -10.641 2.175 1.00 96.69 221 LYS A O 1
ATOM 1581 N N . PHE A 1 222 ? 12.915 -10.656 4.389 1.00 96.12 222 PHE A N 1
ATOM 1582 C CA . PHE A 1 222 ? 14.115 -9.832 4.323 1.00 96.12 222 PHE A CA 1
ATOM 1583 C C . PHE A 1 222 ? 15.373 -10.700 4.371 1.00 96.12 222 PHE A C 1
ATOM 1585 O O . PHE A 1 222 ? 15.349 -11.862 4.784 1.00 96.12 222 PHE A O 1
ATOM 1592 N N . TRP A 1 223 ? 16.495 -10.147 3.910 1.00 95.00 223 TRP A N 1
ATOM 1593 C CA . TRP A 1 223 ? 17.748 -10.897 3.767 1.00 95.00 223 TRP A CA 1
ATOM 1594 C C . TRP A 1 223 ? 18.455 -11.218 5.089 1.00 95.00 223 TRP A C 1
ATOM 1596 O O . TRP A 1 223 ? 19.414 -11.987 5.086 1.00 95.00 223 TRP A O 1
ATOM 1606 N N . ASP A 1 224 ? 18.033 -10.625 6.202 1.00 93.12 224 ASP A N 1
ATOM 1607 C CA . ASP A 1 224 ? 18.509 -10.943 7.553 1.00 93.12 224 ASP A CA 1
ATOM 1608 C C . ASP A 1 224 ? 17.652 -12.019 8.249 1.00 93.12 224 ASP A C 1
ATOM 1610 O O . ASP A 1 224 ? 17.967 -12.426 9.366 1.00 93.12 224 ASP A O 1
ATOM 1614 N N . GLY A 1 225 ? 16.603 -12.510 7.579 1.00 92.94 225 GLY A N 1
ATOM 1615 C CA . GLY A 1 225 ? 15.666 -13.503 8.101 1.00 92.94 225 GLY A CA 1
ATOM 1616 C C . GLY A 1 225 ? 14.443 -12.910 8.803 1.00 92.94 225 GLY A C 1
ATOM 1617 O O . GLY A 1 225 ? 13.549 -13.672 9.172 1.00 92.94 225 GLY A O 1
ATOM 1618 N N . SER A 1 226 ? 14.368 -11.587 8.965 1.00 95.06 226 SER A N 1
ATOM 1619 C CA . SER A 1 226 ? 13.163 -10.902 9.429 1.00 95.06 226 SER A CA 1
ATOM 1620 C C . SER A 1 226 ? 12.038 -11.023 8.377 1.00 95.06 226 SER A C 1
ATOM 1622 O O . SER A 1 226 ? 12.268 -11.375 7.208 1.00 95.06 226 SER A O 1
ATOM 1624 N N . THR A 1 227 ? 10.785 -10.781 8.775 1.00 95.62 227 THR A N 1
ATOM 1625 C CA . THR A 1 227 ? 9.637 -10.912 7.859 1.00 95.62 227 THR A CA 1
ATOM 1626 C C . THR A 1 227 ? 8.547 -9.890 8.143 1.00 95.62 227 THR A C 1
ATOM 1628 O O . THR A 1 227 ? 8.440 -9.373 9.247 1.00 95.62 227 THR A O 1
ATOM 1631 N N . SER A 1 228 ? 7.672 -9.665 7.170 1.00 96.38 228 SER A N 1
ATOM 1632 C CA . SER A 1 228 ? 6.369 -9.040 7.401 1.00 96.38 228 SER A CA 1
ATOM 1633 C C . SER A 1 228 ? 5.268 -9.929 6.827 1.00 96.38 228 SER A C 1
ATOM 1635 O O . SER A 1 228 ? 5.505 -10.689 5.885 1.00 96.38 228 SER A O 1
ATOM 1637 N N . ALA A 1 229 ? 4.061 -9.850 7.376 1.00 96.31 229 ALA A N 1
ATOM 1638 C CA . ALA A 1 229 ? 2.911 -10.642 6.959 1.00 96.31 229 ALA A CA 1
ATOM 1639 C C . ALA A 1 229 ? 1.652 -9.784 6.816 1.00 96.31 229 ALA A C 1
ATOM 1641 O O . ALA A 1 229 ? 1.437 -8.835 7.568 1.00 96.31 229 ALA A O 1
ATOM 1642 N N . LEU A 1 230 ? 0.813 -10.155 5.852 1.00 97.88 230 LEU A N 1
ATOM 1643 C CA . LEU A 1 230 ? -0.485 -9.542 5.602 1.00 97.88 230 LEU A CA 1
ATOM 1644 C C . LEU A 1 230 ? -1.550 -10.629 5.752 1.00 97.88 230 LEU A C 1
ATOM 1646 O O . LEU A 1 230 ? -1.508 -11.638 5.041 1.00 97.88 230 LEU A O 1
ATOM 1650 N N . LEU A 1 231 ? -2.488 -10.436 6.679 1.00 97.56 231 LEU A N 1
ATOM 1651 C CA . LEU A 1 231 ? -3.638 -11.320 6.851 1.00 97.56 231 LEU A CA 1
ATOM 1652 C C . LEU A 1 231 ? -4.910 -10.648 6.345 1.00 97.56 231 LEU A C 1
ATOM 1654 O O . LEU A 1 231 ? -5.071 -9.427 6.414 1.00 97.56 231 LEU A O 1
ATOM 1658 N N . TYR A 1 232 ? -5.818 -11.477 5.850 1.00 98.00 232 TYR A N 1
ATOM 1659 C CA . TYR A 1 232 ? -6.986 -11.045 5.101 1.00 98.00 232 TYR A CA 1
ATOM 1660 C C . TYR A 1 232 ? -8.265 -11.314 5.878 1.00 98.00 232 TYR A C 1
ATOM 1662 O O . TYR A 1 232 ? -8.355 -12.284 6.629 1.00 98.00 232 TYR A O 1
ATOM 1670 N N . VAL A 1 233 ? -9.260 -10.465 5.666 1.00 97.00 233 VAL A N 1
ATOM 1671 C CA . VAL A 1 233 ? -10.628 -10.638 6.158 1.00 97.00 233 VAL A CA 1
ATOM 1672 C C . VAL A 1 233 ? -11.580 -10.606 4.974 1.00 97.00 233 VAL A C 1
ATOM 1674 O O . VAL A 1 233 ? -11.318 -9.917 3.984 1.00 97.00 233 VAL A O 1
ATOM 1677 N N . ASP A 1 234 ? -12.686 -11.335 5.075 1.00 95.44 234 ASP A N 1
ATOM 1678 C CA . ASP A 1 234 ? -13.788 -11.167 4.135 1.00 95.44 234 ASP A CA 1
ATOM 1679 C C . ASP A 1 234 ? -14.534 -9.869 4.439 1.00 95.44 234 ASP A C 1
ATOM 1681 O O . ASP A 1 234 ? -14.846 -9.558 5.590 1.00 95.44 234 ASP A O 1
ATOM 1685 N N . THR A 1 235 ? -14.848 -9.120 3.386 1.00 94.50 235 THR A N 1
ATOM 1686 C CA . THR A 1 235 ? -15.759 -7.976 3.448 1.00 94.50 235 THR A CA 1
ATOM 1687 C C . THR A 1 235 ? -16.897 -8.189 2.447 1.00 94.50 235 THR A C 1
ATOM 1689 O O . THR A 1 235 ? -16.746 -8.983 1.513 1.00 94.50 235 THR A O 1
ATOM 1692 N N . PRO A 1 236 ? -18.029 -7.475 2.573 1.00 91.25 236 PRO A N 1
ATOM 1693 C CA . PRO A 1 236 ? -19.139 -7.623 1.630 1.00 91.25 236 PRO A CA 1
ATOM 1694 C C . PRO A 1 236 ? -18.798 -7.289 0.170 1.00 91.25 236 PRO A C 1
ATOM 1696 O O . PRO A 1 236 ? -19.513 -7.728 -0.727 1.00 91.25 236 PRO A O 1
ATOM 1699 N N . VAL A 1 237 ? -17.715 -6.545 -0.078 1.00 92.12 237 VAL A N 1
ATOM 1700 C CA . VAL A 1 237 ? -17.248 -6.184 -1.430 1.00 92.12 237 VAL A CA 1
ATOM 1701 C C . VAL A 1 237 ? -16.058 -7.027 -1.907 1.00 92.12 237 VAL A C 1
ATOM 1703 O O . VAL A 1 237 ? -15.555 -6.817 -3.007 1.00 92.12 237 VAL A O 1
ATOM 1706 N N . GLY A 1 238 ? -15.617 -7.997 -1.101 1.00 93.75 238 GLY A N 1
ATOM 1707 C CA . GLY A 1 238 ? -14.490 -8.886 -1.387 1.00 93.75 238 GLY A CA 1
ATOM 1708 C C . GLY A 1 238 ? -13.430 -8.904 -0.276 1.00 93.75 238 GLY A C 1
ATOM 1709 O O . GLY A 1 238 ? -13.502 -8.117 0.670 1.00 93.75 238 GLY A O 1
ATOM 1710 N N . PRO A 1 239 ? -12.439 -9.807 -0.350 1.00 95.81 239 PRO A N 1
ATOM 1711 C CA . PRO A 1 239 ? -11.353 -9.870 0.623 1.00 95.81 239 PRO A CA 1
ATOM 1712 C C . PRO A 1 239 ? -10.562 -8.564 0.700 1.00 95.81 239 PRO A C 1
ATOM 1714 O O . PRO A 1 239 ? -10.219 -7.996 -0.333 1.00 95.81 239 PRO A O 1
ATOM 1717 N N . SER A 1 240 ? -10.195 -8.135 1.906 1.00 97.44 240 SER A N 1
ATOM 1718 C CA . SER A 1 240 ? -9.303 -6.990 2.122 1.00 97.44 240 SER A CA 1
ATOM 1719 C C . SER A 1 240 ? -8.269 -7.292 3.208 1.00 97.44 240 SER A C 1
ATOM 1721 O O . SER A 1 240 ? -8.382 -8.287 3.929 1.00 97.44 240 SER A O 1
ATOM 1723 N N . ILE A 1 241 ? -7.229 -6.464 3.320 1.00 97.94 241 ILE A N 1
ATOM 1724 C CA . ILE A 1 241 ? -6.194 -6.626 4.349 1.00 97.94 241 ILE A CA 1
ATOM 1725 C C . ILE A 1 241 ? -6.797 -6.251 5.703 1.00 97.94 241 ILE A C 1
ATOM 1727 O O . ILE A 1 241 ? -7.164 -5.098 5.919 1.00 97.94 241 ILE A O 1
ATOM 1731 N N . GLY A 1 242 ? -6.890 -7.217 6.616 1.00 97.00 242 GLY A N 1
ATOM 1732 C CA . GLY A 1 242 ? -7.399 -7.007 7.974 1.00 97.00 242 GLY A CA 1
ATOM 1733 C C . GLY A 1 242 ? -6.304 -6.877 9.028 1.00 97.00 242 GLY A C 1
ATOM 1734 O O . GLY A 1 242 ? -6.555 -6.360 10.112 1.00 97.00 242 GLY A O 1
ATOM 1735 N N . ARG A 1 243 ? -5.085 -7.350 8.742 1.00 97.25 243 ARG A N 1
ATOM 1736 C CA . ARG A 1 243 ? -3.949 -7.214 9.658 1.00 97.25 243 ARG A CA 1
ATOM 1737 C C . ARG A 1 243 ? -2.629 -7.108 8.915 1.00 97.25 243 ARG A C 1
ATOM 1739 O O . ARG A 1 243 ? -2.351 -7.889 8.006 1.00 97.25 243 ARG A O 1
ATOM 1746 N N . LEU A 1 244 ? -1.803 -6.184 9.383 1.00 97.69 244 LEU A N 1
ATOM 1747 C CA . LEU A 1 244 ? -0.424 -5.977 8.966 1.00 97.69 244 LEU A CA 1
ATOM 1748 C C . LEU A 1 244 ? 0.483 -6.343 10.134 1.00 97.69 244 LEU A C 1
ATOM 1750 O O . LEU A 1 244 ? 0.255 -5.892 11.256 1.00 97.69 244 LEU A O 1
ATOM 1754 N N . ILE A 1 245 ? 1.482 -7.182 9.883 1.00 95.94 245 ILE A N 1
ATOM 1755 C CA . ILE A 1 245 ? 2.420 -7.640 10.904 1.00 95.94 245 ILE A CA 1
ATOM 1756 C C . ILE A 1 245 ? 3.834 -7.386 10.418 1.00 95.94 245 ILE A C 1
ATOM 1758 O O . ILE A 1 245 ? 4.203 -7.857 9.343 1.00 95.94 245 ILE A O 1
ATOM 1762 N N . ASP A 1 246 ? 4.628 -6.697 11.224 1.00 96.06 246 ASP A N 1
ATOM 1763 C CA . ASP A 1 246 ? 6.065 -6.585 11.027 1.00 96.06 246 ASP A CA 1
ATOM 1764 C C . ASP A 1 246 ? 6.816 -7.379 12.093 1.00 96.06 246 ASP A C 1
ATOM 1766 O O . ASP A 1 246 ? 6.564 -7.207 13.284 1.00 96.06 246 ASP A O 1
ATOM 1770 N N . TYR A 1 247 ? 7.755 -8.219 11.673 1.00 94.50 247 TYR A N 1
ATOM 1771 C CA . TYR A 1 247 ? 8.699 -8.918 12.538 1.00 94.50 247 TYR A CA 1
ATOM 1772 C C . TYR A 1 247 ? 10.098 -8.370 12.236 1.00 94.50 247 TYR A C 1
ATOM 1774 O O . TYR A 1 247 ? 10.829 -9.006 11.477 1.00 94.50 247 TYR A O 1
ATOM 1782 N N . PRO A 1 248 ? 10.475 -7.199 12.788 1.00 89.69 248 PRO A N 1
ATOM 1783 C CA . PRO A 1 248 ? 11.763 -6.552 12.515 1.00 89.69 248 PRO A CA 1
ATOM 1784 C C . PRO A 1 248 ? 12.965 -7.350 13.029 1.00 89.69 248 PRO A C 1
ATOM 1786 O O . PRO A 1 248 ? 14.097 -7.105 12.626 1.00 89.69 248 PRO A O 1
ATOM 1789 N N . GLU A 1 249 ? 12.736 -8.314 13.918 1.00 86.19 249 GLU A N 1
ATOM 1790 C CA . GLU A 1 249 ? 13.769 -9.200 14.435 1.00 86.19 249 GLU A CA 1
ATOM 1791 C C . GLU A 1 249 ? 13.656 -10.578 13.784 1.00 86.19 249 GLU A C 1
ATOM 1793 O O . GLU A 1 249 ? 12.594 -11.201 13.804 1.00 86.19 249 GLU A O 1
ATOM 1798 N N . ALA A 1 250 ? 14.776 -11.112 13.292 1.00 71.94 250 ALA A N 1
ATOM 1799 C CA . ALA A 1 250 ? 14.837 -12.429 12.649 1.00 71.94 250 ALA A CA 1
ATOM 1800 C C . ALA A 1 250 ? 14.339 -13.596 13.531 1.00 71.94 250 ALA A C 1
ATOM 1802 O O . ALA A 1 250 ? 14.012 -14.664 13.020 1.00 71.94 250 ALA A O 1
ATOM 1803 N N . ARG A 1 251 ? 14.282 -13.412 14.860 1.00 63.94 251 ARG A N 1
ATOM 1804 C CA . ARG A 1 251 ? 13.767 -14.410 15.817 1.00 63.94 251 ARG A CA 1
ATOM 1805 C C . ARG A 1 251 ? 12.275 -14.259 16.136 1.00 63.94 251 ARG A C 1
ATOM 1807 O O . ARG A 1 251 ? 11.723 -15.134 16.792 1.00 63.94 251 ARG A O 1
ATOM 1814 N N . GLY A 1 252 ? 11.620 -13.200 15.652 1.00 57.47 252 GLY A N 1
ATOM 1815 C CA . GLY A 1 252 ? 10.169 -13.012 15.751 1.00 57.47 252 GLY A CA 1
ATOM 1816 C C . GLY A 1 252 ? 9.629 -12.693 17.151 1.00 57.47 252 GLY A C 1
ATOM 1817 O O . GLY A 1 252 ? 8.423 -12.809 17.355 1.00 57.47 252 GLY A O 1
ATOM 1818 N N . GLU A 1 253 ? 10.476 -12.301 18.108 1.00 65.94 253 GLU A N 1
ATOM 1819 C CA . GLU A 1 253 ? 10.060 -12.071 19.503 1.00 65.94 253 GLU A CA 1
ATOM 1820 C C . GLU A 1 253 ? 9.326 -10.728 19.706 1.00 65.94 253 GLU A C 1
ATOM 1822 O O . GLU A 1 253 ? 8.562 -10.587 20.659 1.00 65.94 253 GLU A O 1
ATOM 1827 N N . GLY A 1 254 ? 9.474 -9.768 18.783 1.00 75.44 254 GLY A N 1
ATOM 1828 C CA . GLY A 1 254 ? 8.823 -8.454 18.839 1.00 75.44 254 GLY A CA 1
ATOM 1829 C C . GLY A 1 254 ? 8.019 -8.116 17.584 1.00 75.44 254 GLY A C 1
ATOM 1830 O O . GLY A 1 254 ? 8.496 -7.373 16.732 1.00 75.44 254 GLY A O 1
ATOM 1831 N N . ALA A 1 255 ? 6.795 -8.635 17.463 1.00 89.56 255 ALA A N 1
ATOM 1832 C CA . ALA A 1 255 ? 5.910 -8.315 16.341 1.00 89.56 255 ALA A CA 1
ATOM 1833 C C . ALA A 1 255 ? 5.201 -6.960 16.529 1.00 89.56 255 ALA A C 1
ATOM 1835 O O . ALA A 1 255 ? 4.591 -6.713 17.569 1.00 89.56 255 ALA A O 1
ATOM 1836 N N . GLN A 1 256 ? 5.209 -6.111 15.501 1.00 93.56 256 GLN A N 1
ATOM 1837 C CA . GLN A 1 256 ? 4.363 -4.917 15.420 1.00 93.56 256 GLN A CA 1
ATOM 1838 C C . GLN A 1 256 ? 3.111 -5.249 14.613 1.00 93.56 256 GLN A C 1
ATOM 1840 O O . GLN A 1 256 ? 3.209 -5.609 13.443 1.00 93.56 256 GLN A O 1
ATOM 1845 N N . VAL A 1 257 ? 1.934 -5.146 15.230 1.00 95.19 257 VAL A N 1
ATOM 1846 C CA . VAL A 1 257 ? 0.664 -5.579 14.629 1.00 95.19 257 VAL A CA 1
ATOM 1847 C C . VAL A 1 257 ? -0.278 -4.395 14.468 1.00 95.19 257 VAL A C 1
ATOM 1849 O O . VAL A 1 257 ? -0.622 -3.756 15.450 1.00 95.19 257 VAL A O 1
ATOM 1852 N N . VAL A 1 258 ? -0.759 -4.128 13.260 1.00 96.25 258 VAL A N 1
ATOM 1853 C CA . VAL A 1 258 ? -1.870 -3.194 13.029 1.00 96.25 258 VAL A CA 1
ATOM 1854 C C . VAL A 1 258 ? -3.073 -3.981 12.544 1.00 96.25 258 VAL A C 1
ATOM 1856 O O . VAL A 1 258 ? -2.940 -4.787 11.624 1.00 96.25 258 VAL A O 1
ATOM 1859 N N . ASP A 1 259 ? -4.242 -3.738 13.133 1.00 96.25 259 ASP A N 1
ATOM 1860 C CA . ASP A 1 259 ? -5.500 -4.310 12.650 1.00 96.25 259 ASP A CA 1
ATOM 1861 C C . ASP A 1 259 ? -6.366 -3.270 11.961 1.00 96.25 259 ASP A C 1
ATOM 1863 O O . ASP A 1 259 ? -6.379 -2.099 12.342 1.00 96.25 259 ASP A O 1
ATOM 1867 N N . LEU A 1 260 ? -7.123 -3.735 10.976 1.00 96.62 260 LEU A N 1
ATOM 1868 C CA . LEU A 1 260 ? -8.009 -2.954 10.131 1.00 96.62 260 LEU A CA 1
ATOM 1869 C C . LEU A 1 260 ? -9.347 -3.688 10.030 1.00 96.62 260 LEU A C 1
ATOM 1871 O O . LEU A 1 260 ? -9.391 -4.907 9.863 1.00 96.62 260 LEU A O 1
ATOM 1875 N N . ALA A 1 261 ? -10.446 -2.947 10.105 1.00 95.38 261 ALA A N 1
ATOM 1876 C CA . ALA A 1 261 ? -11.778 -3.477 9.846 1.00 95.38 261 ALA A CA 1
ATOM 1877 C C . ALA A 1 261 ? -12.550 -2.538 8.925 1.00 95.38 261 ALA A C 1
ATOM 1879 O O . ALA A 1 261 ? -12.334 -1.324 8.935 1.00 95.38 261 ALA A O 1
ATOM 1880 N N . TYR A 1 262 ? -13.476 -3.109 8.163 1.00 95.69 262 TYR A N 1
ATOM 1881 C CA . TYR A 1 262 ? -14.207 -2.416 7.109 1.00 95.69 262 TYR A CA 1
ATOM 1882 C C . TYR A 1 262 ? -15.702 -2.377 7.411 1.00 95.69 262 TYR A C 1
ATOM 1884 O O . TYR A 1 262 ? -16.219 -3.223 8.142 1.00 95.69 262 TYR A O 1
ATOM 1892 N N . ASP A 1 263 ? -16.392 -1.387 6.854 1.00 94.81 263 ASP A N 1
ATOM 1893 C CA . ASP A 1 263 ? -17.851 -1.337 6.877 1.00 94.81 263 ASP A CA 1
ATOM 1894 C C . ASP A 1 263 ? -18.471 -2.164 5.738 1.00 94.81 263 ASP A C 1
ATOM 1896 O O . ASP A 1 263 ? -17.785 -2.812 4.944 1.00 94.81 263 ASP A O 1
ATOM 1900 N N . GLY A 1 264 ? -19.803 -2.132 5.644 1.00 92.69 264 GLY A N 1
ATOM 1901 C CA . GLY A 1 264 ? -20.543 -2.868 4.620 1.00 92.69 264 GLY A CA 1
ATOM 1902 C C . GLY A 1 264 ? -20.266 -2.432 3.176 1.00 92.69 264 GLY A C 1
ATOM 1903 O O . GLY A 1 264 ? -20.602 -3.173 2.258 1.00 92.69 264 GLY A O 1
ATOM 1904 N N . ALA A 1 265 ? -19.657 -1.263 2.971 1.00 92.25 265 ALA A N 1
ATOM 1905 C CA . ALA A 1 265 ? -19.267 -0.751 1.661 1.00 92.25 265 ALA A CA 1
ATOM 1906 C C . ALA A 1 265 ? -17.778 -0.997 1.349 1.00 92.25 265 ALA A C 1
ATOM 1908 O O . ALA A 1 265 ? -17.295 -0.533 0.320 1.00 92.25 265 ALA A O 1
ATOM 1909 N N . GLY A 1 266 ? -17.042 -1.698 2.222 1.00 92.06 266 GLY A N 1
ATOM 1910 C CA . GLY A 1 266 ? -15.608 -1.947 2.052 1.00 92.06 266 GLY A CA 1
ATOM 1911 C C . GLY A 1 266 ? -14.717 -0.754 2.390 1.00 92.06 266 GLY A C 1
ATOM 1912 O O . GLY A 1 266 ? -13.537 -0.756 2.046 1.00 92.06 266 GLY A O 1
ATOM 1913 N N . ARG A 1 267 ? -15.249 0.271 3.063 1.00 93.75 267 ARG A N 1
ATOM 1914 C CA . ARG A 1 267 ? -14.463 1.429 3.508 1.00 93.75 267 ARG A CA 1
ATOM 1915 C C . ARG A 1 267 ? -13.833 1.130 4.858 1.00 93.75 267 ARG A C 1
ATOM 1917 O O . ARG A 1 267 ? -14.417 0.411 5.668 1.00 93.75 267 ARG A O 1
ATOM 1924 N N . LEU A 1 268 ? -12.662 1.705 5.124 1.00 95.75 268 LEU A N 1
ATOM 1925 C CA . LEU A 1 268 ? -11.977 1.532 6.402 1.00 95.75 268 LEU A CA 1
ATOM 1926 C C . LEU A 1 268 ? -12.837 2.093 7.543 1.00 95.75 268 LEU A C 1
ATOM 1928 O O . LEU A 1 268 ? -13.084 3.292 7.604 1.00 95.75 268 LEU A O 1
ATOM 1932 N N . ALA A 1 269 ? -13.297 1.235 8.443 1.00 95.94 269 ALA A N 1
ATOM 1933 C CA . ALA A 1 269 ? -14.208 1.599 9.523 1.00 95.94 269 ALA A CA 1
ATOM 1934 C C . ALA A 1 269 ? -13.531 1.593 10.889 1.00 95.94 269 ALA A C 1
ATOM 1936 O O . ALA A 1 269 ? -13.956 2.325 11.779 1.00 95.94 269 ALA A O 1
ATOM 1937 N N . ARG A 1 270 ? -12.500 0.764 11.091 1.00 95.81 270 ARG A N 1
ATOM 1938 C CA . ARG A 1 270 ? -11.745 0.741 12.346 1.00 95.81 270 ARG A CA 1
ATOM 1939 C C . ARG A 1 270 ? -10.274 0.437 12.126 1.00 95.81 270 ARG A C 1
ATOM 1941 O O . ARG A 1 270 ? -9.933 -0.339 11.236 1.00 95.81 270 ARG A O 1
ATOM 1948 N N . THR A 1 271 ? -9.431 0.996 12.987 1.00 96.75 271 THR A N 1
ATOM 1949 C CA . THR A 1 271 ? -8.008 0.655 13.083 1.00 96.75 271 THR A CA 1
ATOM 1950 C C . THR A 1 271 ? -7.631 0.358 14.532 1.00 96.75 271 THR A C 1
ATOM 1952 O O . THR A 1 271 ? -8.192 0.935 15.470 1.00 96.75 271 THR A O 1
ATOM 1955 N N . ARG A 1 272 ? -6.675 -0.552 14.726 1.00 95.56 272 ARG A N 1
ATOM 1956 C CA . ARG A 1 272 ? -6.067 -0.829 16.031 1.00 95.56 272 ARG A CA 1
ATOM 1957 C C . ARG A 1 272 ? -4.566 -0.633 15.951 1.00 95.56 272 ARG A C 1
ATOM 1959 O O . ARG A 1 272 ? -3.900 -1.260 15.129 1.00 95.56 272 ARG A O 1
ATOM 1966 N N . SER A 1 273 ? -4.049 0.234 16.816 1.00 93.44 273 SER A N 1
ATOM 1967 C CA . SER A 1 273 ? -2.621 0.540 16.878 1.00 93.44 273 SER A CA 1
ATOM 1968 C C . SER A 1 273 ? -1.790 -0.646 17.403 1.00 93.44 273 SER A C 1
ATOM 1970 O O . SER A 1 273 ? -2.322 -1.480 18.146 1.00 93.44 273 SER A O 1
ATOM 1972 N N . PRO A 1 274 ? -0.473 -0.697 17.111 1.00 93.44 274 PRO A N 1
ATOM 1973 C CA . PRO A 1 274 ? 0.413 -1.754 17.608 1.00 93.44 274 PRO A CA 1
ATOM 1974 C C . PRO A 1 274 ? 0.431 -1.914 19.119 1.00 93.44 274 PRO A C 1
ATOM 1976 O O . PRO A 1 274 ? 0.439 -3.037 19.621 1.00 93.44 274 PRO A O 1
ATOM 1979 N N . LEU A 1 275 ? 0.359 -0.803 19.853 1.00 91.44 275 LEU A N 1
ATOM 1980 C CA . LEU A 1 275 ? 0.325 -0.837 21.310 1.00 91.44 275 LEU A CA 1
ATOM 1981 C C . LEU A 1 275 ? -0.935 -1.540 21.833 1.00 91.44 275 LEU A C 1
ATOM 1983 O O . LEU A 1 275 ? -0.849 -2.375 22.733 1.00 91.44 275 LEU A O 1
ATOM 1987 N N . VAL A 1 276 ? -2.099 -1.241 21.252 1.00 93.06 276 VAL A N 1
ATOM 1988 C CA . VAL A 1 276 ? -3.359 -1.877 21.657 1.00 93.06 276 VAL A CA 1
ATOM 1989 C C . VAL A 1 276 ? -3.391 -3.338 21.215 1.00 93.06 276 VAL A C 1
ATOM 1991 O O . VAL A 1 276 ? -3.826 -4.193 21.982 1.00 93.06 276 VAL A O 1
ATOM 1994 N N . ALA A 1 277 ? -2.896 -3.655 20.017 1.00 92.81 277 ALA A N 1
ATOM 1995 C CA . ALA A 1 277 ? -2.798 -5.037 19.556 1.00 92.81 277 ALA A CA 1
ATOM 1996 C C . ALA A 1 277 ? -1.906 -5.885 20.485 1.00 92.81 277 ALA A C 1
ATOM 1998 O O . ALA A 1 277 ? -2.278 -7.007 20.834 1.00 92.81 277 ALA A O 1
ATOM 1999 N N . ALA A 1 278 ? -0.784 -5.335 20.964 1.00 92.31 278 ALA A N 1
ATOM 2000 C CA . ALA A 1 278 ? 0.084 -5.988 21.946 1.00 92.31 278 ALA A CA 1
ATOM 2001 C C . ALA A 1 278 ? -0.594 -6.154 23.322 1.00 92.31 278 ALA A C 1
ATOM 2003 O O . ALA A 1 278 ? -0.484 -7.214 23.947 1.00 92.31 278 ALA A O 1
ATOM 2004 N N . ALA A 1 279 ? -1.339 -5.142 23.779 1.00 91.69 279 ALA A N 1
ATOM 2005 C CA . ALA A 1 279 ? -2.119 -5.218 25.015 1.00 91.69 279 ALA A CA 1
ATOM 2006 C C . ALA A 1 279 ? -3.225 -6.286 24.929 1.00 91.69 279 ALA A C 1
ATOM 2008 O O . ALA A 1 279 ? -3.432 -7.034 25.886 1.00 91.69 279 ALA A O 1
ATOM 2009 N N . ALA A 1 280 ? -3.891 -6.401 23.776 1.00 91.69 280 ALA A N 1
ATOM 2010 C CA . ALA A 1 280 ? -4.902 -7.422 23.518 1.00 91.69 280 ALA A CA 1
ATOM 2011 C C . ALA A 1 280 ? -4.289 -8.829 23.487 1.00 91.69 280 ALA A C 1
ATOM 2013 O O . ALA A 1 280 ? -4.813 -9.747 24.116 1.00 91.69 280 ALA A O 1
ATOM 2014 N N . ALA A 1 281 ? -3.144 -8.996 22.818 1.00 89.88 281 ALA A N 1
ATOM 2015 C CA . ALA A 1 281 ? -2.417 -10.265 22.781 1.00 89.88 281 ALA A CA 1
ATOM 2016 C C . ALA A 1 281 ? -1.932 -10.711 24.175 1.00 89.88 281 ALA A C 1
ATOM 2018 O O . ALA A 1 281 ? -1.894 -11.905 24.458 1.00 89.88 281 ALA A O 1
ATOM 2019 N N . SER A 1 282 ? -1.615 -9.756 25.057 1.00 90.44 282 SER A N 1
ATOM 2020 C CA . SER A 1 282 ? -1.224 -10.008 26.453 1.00 90.44 282 SER A CA 1
ATOM 2021 C C . SER A 1 282 ? -2.412 -10.166 27.417 1.00 90.44 282 SER A C 1
ATOM 2023 O O . SER A 1 282 ? -2.198 -10.352 28.613 1.00 90.44 282 SER A O 1
ATOM 2025 N N . GLY A 1 283 ? -3.658 -10.056 26.940 1.00 90.94 283 GLY A N 1
ATOM 2026 C CA . GLY A 1 283 ? -4.863 -10.150 27.774 1.00 90.94 283 GLY A CA 1
ATOM 2027 C C . GLY A 1 283 ? -5.112 -8.949 28.697 1.00 90.94 283 GLY A C 1
ATOM 2028 O O . GLY A 1 283 ? -5.947 -9.039 29.592 1.00 90.94 283 GLY A O 1
ATOM 2029 N N . VAL A 1 284 ? -4.405 -7.830 28.498 1.00 91.38 284 VAL A N 1
ATOM 2030 C CA . VAL A 1 284 ? -4.598 -6.586 29.269 1.00 91.38 284 VAL A CA 1
ATOM 2031 C C . VAL A 1 284 ? -5.898 -5.889 28.864 1.00 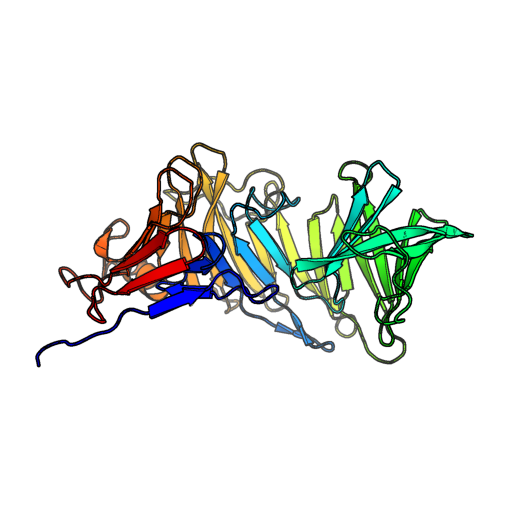91.38 284 VAL A C 1
ATOM 2033 O O . VAL A 1 284 ? -6.572 -5.297 29.704 1.00 91.38 284 VAL A O 1
ATOM 2036 N N . VAL A 1 285 ? -6.261 -5.980 27.583 1.00 92.19 285 VAL A N 1
ATOM 2037 C CA . VAL A 1 285 ? -7.542 -5.507 27.040 1.00 92.19 285 VAL A CA 1
ATOM 2038 C C . VAL A 1 285 ? -8.224 -6.627 26.258 1.00 92.19 285 VAL A C 1
ATOM 2040 O O . VAL A 1 285 ? -7.562 -7.542 25.765 1.00 92.19 285 VAL A O 1
ATOM 2043 N N . GLY A 1 286 ? -9.550 -6.569 26.131 1.00 88.81 286 GLY A N 1
ATOM 2044 C CA . GLY A 1 286 ? -10.289 -7.516 25.297 1.00 88.81 286 GLY A CA 1
ATOM 2045 C C . GLY A 1 286 ? -9.946 -7.340 23.815 1.00 88.81 286 GLY A C 1
ATOM 2046 O O . GLY A 1 286 ? -9.863 -6.217 23.322 1.00 88.81 286 GLY A O 1
ATOM 2047 N N . ALA A 1 287 ? -9.774 -8.443 23.081 1.00 83.75 287 ALA A N 1
ATOM 2048 C CA . ALA A 1 287 ? -9.453 -8.394 21.652 1.00 83.75 287 ALA A CA 1
ATOM 2049 C C . ALA A 1 287 ? -10.550 -7.719 20.805 1.00 83.75 287 ALA A C 1
ATOM 2051 O O . ALA A 1 287 ? -10.230 -7.069 19.812 1.00 83.75 287 ALA A O 1
ATOM 2052 N N . ASP A 1 288 ? -11.808 -7.818 21.230 1.00 86.25 288 ASP A N 1
ATOM 2053 C CA . ASP A 1 288 ? -12.970 -7.247 20.535 1.00 86.25 288 ASP A CA 1
ATOM 2054 C C . ASP A 1 288 ? -13.556 -6.033 21.269 1.00 86.25 288 ASP A C 1
ATOM 2056 O O . ASP A 1 288 ? -14.663 -5.588 20.976 1.00 86.25 288 ASP A O 1
ATOM 2060 N N . ASP A 1 289 ? -12.830 -5.493 22.250 1.00 91.81 289 ASP A N 1
ATOM 2061 C CA . ASP A 1 289 ? -13.298 -4.353 23.026 1.00 91.81 289 ASP A CA 1
ATOM 2062 C C . ASP A 1 289 ? -13.217 -3.065 22.194 1.00 91.81 289 ASP A C 1
ATOM 2064 O O . ASP A 1 289 ? -12.146 -2.484 21.992 1.00 91.81 289 ASP A O 1
ATOM 2068 N N . GLU A 1 290 ? -14.375 -2.633 21.691 1.00 90.94 290 GLU A N 1
ATOM 2069 C CA . GLU A 1 290 ? -14.508 -1.533 20.735 1.00 90.94 290 GLU A CA 1
ATOM 2070 C C . GLU A 1 290 ? -13.963 -0.199 21.251 1.00 90.94 290 GLU A C 1
ATOM 2072 O O . GLU A 1 290 ? -13.601 0.661 20.446 1.00 90.94 290 GLU A O 1
ATOM 2077 N N . GLN A 1 291 ? -13.860 -0.011 22.570 1.00 93.12 291 GLN A N 1
ATOM 2078 C CA . GLN A 1 291 ? -13.355 1.241 23.127 1.00 93.12 291 GLN A CA 1
ATOM 2079 C C . GLN A 1 291 ? -11.877 1.479 22.807 1.00 93.12 291 GLN A C 1
ATOM 2081 O O . GLN A 1 291 ? -11.450 2.628 22.792 1.00 93.12 291 GLN A O 1
ATOM 2086 N N . PHE A 1 292 ? -11.104 0.427 22.525 1.00 94.31 292 PHE A N 1
ATOM 2087 C CA . PHE A 1 292 ? -9.677 0.535 22.207 1.00 94.31 292 PHE A CA 1
ATOM 2088 C C . PHE A 1 292 ? -9.376 0.563 20.705 1.00 94.31 292 PHE A C 1
ATOM 2090 O O . PHE A 1 292 ? -8.213 0.556 20.304 1.00 94.31 292 PHE A O 1
ATOM 2097 N N . TRP A 1 293 ? -10.409 0.616 19.869 1.00 95.38 293 TRP A N 1
ATOM 2098 C CA . TRP A 1 293 ? -10.260 0.835 18.438 1.00 95.38 293 TRP A CA 1
ATOM 2099 C C . TRP A 1 293 ? -10.438 2.314 18.115 1.00 95.38 293 TRP A C 1
ATOM 2101 O O . TRP A 1 293 ? -11.278 2.999 18.700 1.00 95.38 293 TRP A O 1
ATOM 2111 N N . THR A 1 294 ? -9.698 2.799 17.125 1.00 96.00 294 THR A N 1
ATOM 2112 C CA . THR A 1 294 ? -10.103 4.008 16.408 1.00 96.00 294 THR A CA 1
ATOM 2113 C C . THR A 1 294 ? -11.250 3.621 15.480 1.00 96.00 294 THR A C 1
ATOM 2115 O O . THR A 1 294 ? -11.151 2.616 14.777 1.00 96.00 294 THR A O 1
ATOM 2118 N N . SER A 1 295 ? -12.334 4.392 15.458 1.00 96.19 295 SER A N 1
ATOM 2119 C CA . SER A 1 295 ? -13.495 4.146 14.595 1.00 96.19 295 SER A CA 1
ATOM 2120 C C . SER A 1 295 ? -13.746 5.312 13.651 1.00 96.19 295 SER A C 1
ATOM 2122 O O . SER A 1 295 ? -13.687 6.461 14.071 1.00 96.19 295 SER A O 1
ATOM 2124 N N . VAL A 1 296 ? -14.078 5.011 12.403 1.00 96.62 296 VAL A N 1
ATOM 2125 C CA . VAL A 1 296 ? -14.375 5.960 11.330 1.00 96.62 296 VAL A CA 1
ATOM 2126 C C . VAL A 1 296 ? -15.832 5.776 10.925 1.00 96.62 296 VAL A C 1
ATOM 2128 O O . VAL A 1 296 ? -16.276 4.655 10.671 1.00 96.62 296 VAL A O 1
ATOM 2131 N N . THR A 1 297 ? -16.580 6.870 10.851 1.00 96.19 297 THR A N 1
ATOM 2132 C CA . THR A 1 297 ? -17.944 6.876 10.314 1.00 96.19 297 THR A CA 1
ATOM 2133 C C . THR A 1 297 ? -18.014 7.729 9.062 1.00 96.19 297 THR A C 1
ATOM 2135 O O . THR A 1 297 ? -17.178 8.605 8.837 1.00 96.19 297 THR A O 1
ATOM 2138 N N . TYR A 1 298 ? -19.026 7.474 8.238 1.00 95.12 298 TYR A N 1
ATOM 2139 C CA . TYR A 1 298 ? -19.157 8.093 6.929 1.00 95.12 298 TYR A CA 1
ATOM 2140 C C . TYR A 1 298 ? -20.538 8.704 6.729 1.00 95.12 298 TYR A C 1
ATOM 2142 O O . TYR A 1 298 ? -21.546 8.192 7.219 1.00 95.12 298 TYR A O 1
ATOM 2150 N N . THR A 1 299 ? -20.589 9.770 5.939 1.00 93.44 299 THR A N 1
ATOM 2151 C CA . THR A 1 299 ? -21.823 10.335 5.403 1.00 93.44 299 THR A CA 1
ATOM 2152 C C . THR A 1 299 ? -22.447 9.377 4.375 1.00 93.44 299 THR A C 1
ATOM 2154 O O . THR A 1 299 ? -21.762 8.501 3.826 1.00 93.44 299 THR A O 1
ATOM 2157 N N . PRO A 1 300 ? -23.733 9.570 4.017 1.00 89.81 300 PRO A N 1
ATOM 2158 C CA . PRO A 1 300 ? -24.371 8.810 2.939 1.00 89.81 300 PRO A CA 1
ATOM 2159 C C . PRO A 1 300 ? -23.675 8.952 1.576 1.00 89.81 300 PRO A C 1
ATOM 2161 O O . PRO A 1 300 ? -23.806 8.076 0.730 1.00 89.81 300 PRO A O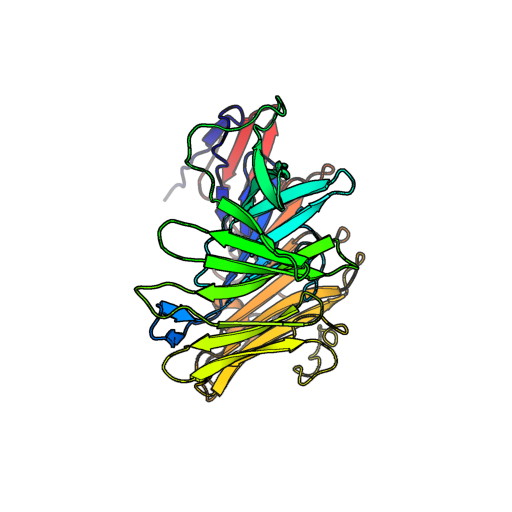 1
ATOM 2164 N N . THR A 1 301 ? -22.927 10.040 1.359 1.00 88.06 301 THR A N 1
ATOM 2165 C CA . THR A 1 301 ? -22.193 10.306 0.112 1.00 88.06 301 THR A CA 1
ATOM 2166 C C . THR A 1 301 ? -20.806 9.670 0.062 1.00 88.06 301 THR A C 1
ATOM 2168 O O . THR A 1 301 ? -20.096 9.862 -0.920 1.00 88.06 301 THR A O 1
ATOM 2171 N N . GLY A 1 302 ? -20.395 8.929 1.094 1.00 88.62 302 GLY A N 1
ATOM 2172 C CA . GLY A 1 302 ? -19.105 8.241 1.089 1.00 88.62 302 GLY A CA 1
ATOM 2173 C C . GLY A 1 302 ? -17.966 8.977 1.788 1.00 88.62 302 GLY A C 1
ATOM 2174 O O . GLY A 1 302 ? -16.895 8.398 1.930 1.00 88.62 302 GLY A O 1
ATOM 2175 N N . ARG A 1 303 ? -18.186 10.214 2.242 1.00 91.31 303 ARG A N 1
ATOM 2176 C CA . ARG A 1 303 ? -17.160 11.034 2.903 1.00 91.31 303 ARG A CA 1
ATOM 2177 C C . ARG A 1 303 ? -17.056 10.696 4.380 1.00 91.31 303 ARG A C 1
ATOM 2179 O O . ARG A 1 303 ? -18.060 10.337 4.987 1.00 91.31 303 ARG A O 1
ATOM 2186 N N . VAL A 1 304 ? -15.879 10.842 4.973 1.00 93.31 304 VAL A N 1
ATOM 2187 C CA . VAL A 1 304 ? -15.696 10.707 6.421 1.00 93.31 304 VAL A CA 1
ATOM 2188 C C . VAL A 1 304 ? -16.561 11.748 7.130 1.00 93.31 304 VAL A C 1
ATOM 2190 O O . VAL A 1 304 ? -16.492 12.936 6.822 1.00 93.31 304 VAL A O 1
ATOM 2193 N N . ALA A 1 305 ? -17.400 11.284 8.053 1.00 94.06 305 ALA A N 1
ATOM 2194 C CA . ALA A 1 305 ? -18.233 12.117 8.914 1.00 94.06 305 ALA A CA 1
ATOM 2195 C C . ALA A 1 305 ? -17.558 12.346 10.267 1.00 94.06 305 ALA A C 1
ATOM 2197 O O . ALA A 1 305 ? -17.561 13.465 10.777 1.00 94.06 305 ALA A O 1
ATOM 2198 N N . SER A 1 306 ? -16.947 11.306 10.839 1.00 94.38 306 SER A N 1
ATOM 2199 C CA . SER A 1 306 ? -16.172 11.436 12.070 1.00 94.38 306 SER A CA 1
ATOM 2200 C C . SER A 1 306 ? -15.117 10.348 12.233 1.00 94.38 306 SER A C 1
ATOM 2202 O O . SER A 1 306 ? -15.240 9.258 11.671 1.00 94.38 306 SER A O 1
ATOM 2204 N N . ILE A 1 307 ? -14.102 10.644 13.045 1.00 95.56 307 ILE A N 1
ATOM 2205 C CA . ILE A 1 307 ? -13.151 9.669 13.572 1.00 95.56 307 ILE A CA 1
ATOM 2206 C C . ILE A 1 307 ? -13.136 9.772 15.094 1.00 95.56 307 ILE A C 1
ATOM 2208 O O . ILE A 1 307 ? -12.902 10.846 15.641 1.00 95.56 307 ILE A O 1
ATOM 2212 N N . THR A 1 308 ? -13.364 8.656 15.780 1.00 94.94 308 THR A N 1
ATOM 2213 C CA . THR A 1 308 ? -13.281 8.554 17.238 1.00 94.94 308 THR A CA 1
ATOM 2214 C C . THR A 1 308 ? -12.052 7.741 17.624 1.00 94.94 308 THR A C 1
ATOM 2216 O O . THR A 1 308 ? -11.949 6.569 17.264 1.00 94.94 308 THR A O 1
ATOM 2219 N N . GLU A 1 309 ? -11.132 8.340 18.373 1.00 92.38 309 GLU A N 1
ATOM 2220 C CA . GLU A 1 309 ? -9.889 7.704 18.821 1.00 92.38 309 GLU A CA 1
ATOM 2221 C C . GLU A 1 309 ? -10.131 6.559 19.805 1.00 92.38 309 GLU A C 1
ATOM 2223 O O . GLU A 1 309 ? -11.183 6.461 20.438 1.00 92.38 309 GLU A O 1
ATOM 2228 N N . GLN A 1 310 ? -9.130 5.698 19.959 1.00 91.56 310 GLN A N 1
ATOM 2229 C CA . GLN A 1 310 ? -9.082 4.707 21.031 1.00 91.56 310 GLN A CA 1
ATOM 2230 C C . GLN A 1 310 ? -9.113 5.371 22.422 1.00 91.56 310 GLN A C 1
ATOM 2232 O O . GLN A 1 310 ? -8.529 6.432 22.642 1.00 91.56 310 GLN A O 1
ATOM 2237 N N . ALA A 1 311 ? -9.769 4.729 23.384 1.00 89.56 311 ALA A N 1
ATOM 2238 C CA . ALA A 1 311 ? -9.772 5.160 24.773 1.00 89.56 311 ALA A CA 1
ATOM 2239 C C . ALA A 1 311 ? -8.372 4.970 25.391 1.00 89.56 311 ALA A C 1
ATOM 2241 O O . ALA A 1 311 ? -7.761 3.914 25.201 1.00 89.56 311 ALA A O 1
ATOM 2242 N N . PRO A 1 312 ? -7.855 5.942 26.167 1.00 85.06 312 PRO A N 1
ATOM 2243 C CA . PRO A 1 312 ? -6.558 5.798 26.833 1.00 85.06 312 PRO A CA 1
ATOM 2244 C C . PRO A 1 312 ? -6.576 4.724 27.933 1.00 85.06 312 PRO A C 1
ATOM 2246 O O . PRO A 1 312 ? -5.548 4.116 28.217 1.00 85.06 312 PRO A O 1
ATOM 2249 N N . VAL A 1 313 ? -7.741 4.492 28.546 1.00 86.00 313 VAL A N 1
ATOM 2250 C CA . VAL A 1 313 ? -8.025 3.434 29.527 1.00 86.00 313 VAL A CA 1
ATOM 2251 C C . VAL A 1 313 ? -9.492 3.015 29.409 1.00 86.00 313 VAL A C 1
ATOM 2253 O O . VAL A 1 313 ? -10.307 3.761 28.865 1.00 86.00 313 VAL A O 1
ATOM 2256 N N . ALA A 1 314 ? -9.842 1.846 29.949 1.00 87.25 314 ALA A N 1
ATOM 2257 C CA . ALA A 1 314 ? -11.222 1.366 29.943 1.00 87.25 314 ALA A CA 1
ATOM 2258 C C . ALA A 1 314 ? -12.183 2.378 30.601 1.00 87.25 314 ALA A C 1
ATOM 2260 O O . ALA A 1 314 ? -11.928 2.870 31.700 1.00 87.25 314 ALA A O 1
ATOM 2261 N N . GLY A 1 315 ? -13.290 2.681 29.926 1.00 87.00 315 GLY A N 1
ATOM 2262 C CA . GLY A 1 315 ? -14.334 3.604 30.367 1.00 87.00 315 GLY A CA 1
ATOM 2263 C C . GLY A 1 315 ? -14.007 5.090 30.196 1.00 87.00 315 GLY A C 1
ATOM 2264 O O . GLY A 1 315 ? -14.853 5.923 30.516 1.00 87.00 315 GLY A O 1
ATOM 2265 N N . ALA A 1 316 ? -12.816 5.451 29.704 1.00 88.06 316 ALA A N 1
ATOM 2266 C CA . ALA A 1 316 ? -12.476 6.850 29.463 1.00 88.06 316 ALA A CA 1
ATOM 2267 C C . ALA A 1 316 ? -13.251 7.431 28.273 1.00 88.06 316 ALA A C 1
ATOM 2269 O O . ALA A 1 316 ? -13.490 6.759 27.268 1.00 88.06 316 ALA A O 1
ATOM 2270 N N . THR A 1 317 ? -13.595 8.717 28.370 1.00 88.06 317 THR A N 1
ATOM 2271 C CA . THR A 1 317 ? -14.175 9.471 27.256 1.00 88.06 317 THR A CA 1
ATOM 2272 C C . THR A 1 317 ? -13.220 9.464 26.066 1.00 88.06 317 THR A C 1
ATOM 2274 O O . THR A 1 317 ? -12.033 9.757 26.211 1.00 88.06 317 THR A O 1
ATOM 2277 N N . ARG A 1 318 ? -13.754 9.146 24.887 1.00 90.25 318 ARG A N 1
ATOM 2278 C CA . ARG A 1 318 ? -13.006 9.091 23.630 1.00 90.25 318 ARG A CA 1
ATOM 2279 C C . ARG A 1 318 ? -13.127 10.410 22.877 1.00 90.25 318 ARG A C 1
ATOM 2281 O O . ARG A 1 318 ? -14.209 10.998 22.816 1.00 90.25 318 ARG A O 1
ATOM 2288 N N . CYS A 1 319 ? -12.026 10.844 22.279 1.00 90.19 319 CYS A N 1
ATOM 2289 C CA . CYS A 1 319 ? -11.995 12.028 21.434 1.00 90.19 319 CYS A CA 1
ATOM 2290 C C . CYS A 1 319 ? -12.599 11.715 20.073 1.00 90.19 319 CYS A C 1
ATOM 2292 O O . CYS A 1 319 ? -12.277 10.692 19.476 1.00 90.19 319 CYS A O 1
ATOM 2294 N N . THR A 1 320 ? -13.492 12.577 19.597 1.00 91.81 320 THR A N 1
ATOM 2295 C CA . THR A 1 320 ? -14.117 12.467 18.282 1.00 91.81 320 THR A CA 1
ATOM 2296 C C . THR A 1 320 ? -13.836 13.721 17.485 1.00 91.81 320 THR A C 1
ATOM 2298 O O . THR A 1 320 ? -14.202 14.822 17.898 1.00 91.81 320 THR A O 1
ATOM 2301 N N . ARG A 1 321 ? -13.241 13.534 16.314 1.00 90.50 321 ARG A N 1
ATOM 2302 C CA . ARG A 1 321 ? -13.107 14.560 15.295 1.00 90.50 321 ARG A CA 1
ATOM 2303 C C . ARG A 1 321 ? -14.232 14.427 14.284 1.00 90.50 321 ARG A C 1
ATOM 2305 O O . ARG A 1 321 ? -14.455 13.334 13.774 1.00 90.50 321 ARG A O 1
ATOM 2312 N N . SER A 1 322 ? -14.951 15.511 14.023 1.00 91.88 322 SER A N 1
ATOM 2313 C CA . SER A 1 322 ? -16.090 15.545 13.102 1.00 91.88 322 SER A CA 1
ATOM 2314 C C . SER A 1 322 ? -15.788 16.434 11.905 1.00 91.88 322 SER A C 1
ATOM 2316 O O . SER A 1 322 ? -15.115 17.456 12.037 1.00 91.88 322 SER A O 1
ATOM 2318 N N . TYR A 1 323 ? -16.311 16.043 10.746 1.00 89.06 323 TYR A N 1
ATOM 2319 C CA . TYR A 1 323 ? -16.083 16.710 9.472 1.00 89.06 323 TYR A CA 1
ATOM 2320 C C . TYR A 1 323 ? -17.426 17.102 8.854 1.00 89.06 323 TYR A C 1
ATOM 2322 O O . TYR A 1 323 ? -18.212 16.245 8.442 1.00 89.06 323 TYR A O 1
ATOM 2330 N N . ALA A 1 324 ? -17.685 18.404 8.763 1.00 85.19 324 ALA A N 1
ATOM 2331 C CA . ALA A 1 324 ? -18.846 18.945 8.067 1.00 85.19 324 ALA A CA 1
ATOM 2332 C C . ALA A 1 324 ? -18.395 19.549 6.732 1.00 85.19 324 ALA A C 1
ATOM 2334 O O . ALA A 1 324 ? -17.638 20.516 6.691 1.00 85.19 324 ALA A O 1
ATOM 2335 N N . ASN A 1 325 ? -18.837 18.939 5.632 1.00 70.94 325 ASN A N 1
ATOM 2336 C CA . ASN A 1 325 ? -18.558 19.420 4.283 1.00 70.94 325 ASN A CA 1
ATOM 2337 C C . ASN A 1 325 ? -19.710 20.342 3.851 1.00 70.94 325 ASN A C 1
ATOM 2339 O O . ASN A 1 325 ? -20.785 19.851 3.501 1.00 70.94 325 ASN A O 1
ATOM 2343 N N . GLU A 1 326 ? -19.494 21.655 3.863 1.00 67.69 326 GLU A N 1
ATOM 2344 C CA . GLU A 1 326 ? -20.470 22.659 3.427 1.00 67.69 326 GLU A CA 1
ATOM 2345 C C . GLU A 1 326 ? -19.971 23.352 2.151 1.00 67.69 326 GLU A C 1
ATOM 2347 O O . GLU A 1 326 ? -19.148 24.267 2.179 1.00 67.69 326 GLU A O 1
ATOM 2352 N N . GLY A 1 327 ? -20.455 22.902 0.990 1.00 65.81 327 GLY A N 1
ATOM 2353 C CA . GLY A 1 327 ? -20.038 23.459 -0.300 1.00 65.81 327 GLY A CA 1
ATOM 2354 C C . GLY A 1 327 ? -18.551 23.215 -0.588 1.00 65.81 327 GLY A C 1
ATOM 2355 O O . GLY A 1 327 ? -18.140 22.071 -0.771 1.00 65.81 327 GLY A O 1
ATOM 2356 N N . SER A 1 328 ? -17.757 24.289 -0.668 1.00 60.88 328 SER A N 1
ATOM 2357 C CA . SER A 1 328 ? -16.300 24.251 -0.885 1.00 60.88 328 SER A CA 1
ATOM 2358 C C . SER A 1 328 ? -15.486 24.398 0.404 1.00 60.88 328 SER A C 1
ATOM 2360 O O . SER A 1 328 ? -14.303 24.720 0.331 1.00 60.88 328 SER A O 1
ATOM 2362 N N . LEU A 1 329 ? -16.107 24.219 1.570 1.00 58.12 329 LEU A N 1
ATOM 2363 C CA . LEU A 1 329 ? -15.455 24.305 2.873 1.00 58.12 329 LEU A CA 1
ATOM 2364 C C . LEU A 1 329 ? -15.614 22.983 3.620 1.00 58.12 329 LEU A C 1
ATOM 2366 O O . LEU A 1 329 ? -16.701 22.400 3.647 1.00 58.12 329 LEU A O 1
ATOM 2370 N N . THR A 1 330 ? -14.538 22.555 4.273 1.00 75.38 330 THR A N 1
ATOM 2371 C CA . THR A 1 330 ? -14.594 21.483 5.271 1.00 75.38 330 THR A CA 1
ATOM 2372 C C . THR A 1 330 ? -14.332 22.093 6.636 1.00 75.38 330 THR A C 1
ATOM 2374 O O . THR A 1 330 ? -13.255 22.640 6.887 1.00 75.38 330 THR A O 1
ATOM 2377 N N . GLN A 1 331 ? -15.336 22.023 7.507 1.00 77.50 331 GLN A N 1
ATOM 2378 C CA . GLN A 1 331 ? -15.202 22.369 8.915 1.00 77.50 331 GLN A CA 1
ATOM 2379 C C . GLN A 1 331 ? -14.782 21.134 9.698 1.00 77.50 331 GLN A C 1
ATOM 2381 O O . GLN A 1 331 ? -15.398 20.070 9.577 1.00 77.50 331 GLN A O 1
ATOM 2386 N N . VAL A 1 332 ? -13.736 21.299 10.501 1.00 80.19 332 VAL A N 1
ATOM 2387 C CA 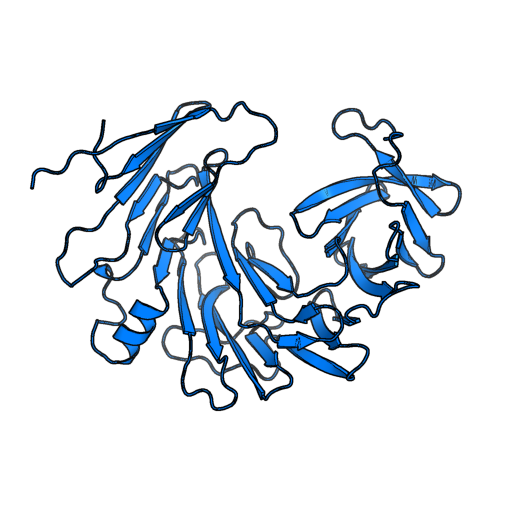. VAL A 1 332 ? -13.221 20.265 11.393 1.00 80.19 332 VAL A CA 1
ATOM 2388 C C . VAL A 1 332 ? -13.458 20.718 12.826 1.00 80.19 332 VAL A C 1
ATOM 2390 O O . VAL A 1 332 ? -13.025 21.805 13.220 1.00 80.19 332 VAL A O 1
ATOM 2393 N N . SER A 1 333 ? -14.142 19.884 13.605 1.00 81.62 333 SER A N 1
ATOM 2394 C CA . SER A 1 333 ? -14.357 20.099 15.036 1.00 81.62 333 SER A CA 1
ATOM 2395 C C . SER A 1 333 ? -13.867 18.900 15.836 1.00 81.62 333 SER A C 1
ATOM 2397 O O . SER A 1 333 ? -13.976 17.755 15.397 1.00 81.62 333 SER A O 1
ATOM 2399 N N . ASP A 1 334 ? -13.300 19.154 17.011 1.00 81.50 334 ASP A N 1
ATOM 2400 C CA . ASP A 1 334 ? -12.731 18.124 17.874 1.00 81.50 334 ASP A CA 1
ATOM 2401 C C . ASP A 1 334 ? -13.400 18.165 19.253 1.00 81.50 334 ASP A C 1
ATOM 2403 O O . ASP A 1 334 ? -13.469 19.210 19.901 1.00 81.50 334 ASP A O 1
ATOM 2407 N N . SER A 1 335 ? -13.910 17.025 19.721 1.00 79.88 335 SER A N 1
ATOM 2408 C CA . SER A 1 335 ? -14.607 16.949 21.008 1.00 79.88 335 SER A CA 1
ATOM 2409 C C . SER A 1 335 ? -13.673 17.086 22.215 1.00 79.88 335 SER A C 1
ATOM 2411 O O . SER A 1 335 ? -14.140 17.369 23.317 1.00 79.88 335 SER A O 1
ATOM 2413 N N . CYS A 1 336 ? -12.374 16.853 22.034 1.00 68.75 336 CYS A N 1
ATOM 2414 C CA . CYS A 1 336 ? -11.348 16.968 23.071 1.00 68.75 336 CYS A CA 1
ATOM 2415 C C . CYS A 1 336 ? -10.581 18.284 22.999 1.00 68.75 336 CYS A C 1
ATOM 2417 O O . CYS A 1 336 ? -10.059 18.745 24.014 1.00 68.75 336 CYS A O 1
ATOM 2419 N N . PHE A 1 337 ? -10.594 18.923 21.832 1.00 59.34 337 PHE A N 1
ATOM 2420 C CA . PHE A 1 337 ? -10.172 20.299 21.646 1.00 59.34 337 PHE A CA 1
ATOM 2421 C C . PHE A 1 337 ? -11.373 21.154 21.205 1.00 59.34 337 PHE A C 1
ATOM 2423 O O . PHE A 1 337 ? -11.297 21.750 20.154 1.00 59.34 337 PHE A O 1
ATOM 2430 N N . GLY A 1 338 ? -12.421 21.264 22.044 1.00 43.06 338 GLY A N 1
ATOM 2431 C CA . GLY A 1 338 ? -13.504 22.289 22.118 1.00 43.06 338 GLY A CA 1
ATOM 2432 C C . GLY A 1 338 ? -13.973 23.115 20.887 1.00 43.06 338 GLY A C 1
ATOM 2433 O O . GLY A 1 338 ? -13.213 23.593 20.077 1.00 43.06 338 GLY A O 1
ATOM 2434 N N . GLY A 1 339 ? -15.277 23.366 20.761 1.00 41.19 339 GLY A N 1
ATOM 2435 C CA . GLY A 1 339 ? -15.875 24.106 19.627 1.00 41.19 339 GLY A CA 1
ATOM 2436 C C . GLY A 1 339 ? -15.808 25.647 19.710 1.00 41.19 339 GLY A C 1
ATOM 2437 O O . GLY A 1 339 ? -15.148 26.195 20.598 1.00 41.19 339 GLY A O 1
ATOM 2438 N N . PRO A 1 340 ? -16.536 26.375 18.836 1.00 37.66 340 PRO A N 1
ATOM 2439 C CA . PRO A 1 340 ? -17.783 25.961 18.178 1.00 37.66 340 PRO A CA 1
ATOM 2440 C C . PRO A 1 340 ? -17.592 25.104 16.929 1.00 37.66 340 PRO A C 1
ATOM 2442 O O . PRO A 1 340 ? -16.830 25.519 16.030 1.00 37.66 340 PRO A O 1
#

Sequence (340 aa):
QASVGGSFSVDLQMPGVQQMDSIGGVNVSLSSGEASFAWSSHSMGAVPGSVGFGVQFQASNPDEPGLPSGWSLQAASSSEYQRIVVAEDGSVGLVSTNGMIVNYREGAGGAYTPVKLGSGENYTTGLAPVLIKNPDGTFAVVTKGSTSVFTLDAATKIAYLSSVTSDSSPMLGQSWTDGRLRSVSDPVSGRKIEFVYGGGDCPGPVSGFIAAPKGMLCRVKFWDGSTSALLYVDTPVGPSIGRLIDYPEARGEGAQVVDLAYDGAGRLARTRSPLVAAAAASGVVGADDEQFWTSVTYTPTGRVASITEQAPVAGATRCTRSYANEGSLTQVSDSCFGGP

pLDDT: mean 85.64, std 12.81, range [34.28, 98.25]

Foldseek 3Di:
DDFAFEWDKDFQPPPPDQDWDDDQQWIARQQPLWIKHKDWFDWDDFQVGTWTKMKMFTQPDPDAFAADHRIDIGTDWPDQWFKWAQDPVRKIWTAGSVRDTWIWHQDPPQWTFTADPPPRHGDDPPPAFTWGQDPVRWIWTDDPFKIWIWCADPVRSMTGTQDIDGPPGFTWGWHDDPRHTAWTARPPVRFIKGWDAFVGPADQDDPQFDGGPGRHTAKIAGRQQWIKGFTWHAALVGIHTAKIWGQPDNVSPDIQMKGFDADNVRGTFKIAGSVVVVCCVVVVDPPPPCLQIWGWDDDPVNRTQKIWHHAPDPPHDIKMWGWDDDPSMIMIDIPSRHYD

Radius of gyration: 22.18 Å; chains: 1; bounding box: 52×46×70 Å